Protein AF-A0A6N8UYZ4-F1 (afdb_monomer_lite)

pLDDT: mean 88.17, std 15.75, range [29.27, 98.88]

Foldseek 3Di:
DAWQKDWDADPPPRHTQDIDHQAPQDQALFGQPADWDWDFDAAPNRTARWTWGCTLQQKIFIARPNRRFGDDIDRQEPDADLAPAADPRNYGPQDDPPDPHGRHDQLAGETPPPDDDAFDKDDRPDKGPPHSCGQAHHAHWDADPVQQKIKGQGWHWMWDKIFGDHDPPDDPVDPDDDPRIGTDHPCVPVNGHDIWIWTWIANRNHRDTPDIHTGRHGFQFHWDDDPVQWIWGFAQLAKIFIARNNHRHTPDIDHRQAGHRHYWDWDDDPNDIDIDGDGADDDCCCVRCVPPPPSNVRHHDDPPD

Sequence (305 aa):
MWTDSTIAVNATTGEFLWGFQHTPNDPYDYDSIAENTFVDTVINGQFVRATLHANRNGYAYALDRATGEYVWGTQFVKKLNWTDGLDENGRPNAYDPNVDVQQYNPGTAAHRGDLTEVGARSEIEGISCPAHTGGKNWPPTSYSPHTGLYYIPVIESCNKAFAAVSPKNFDPATRQWFLGGAPYFTFDDPRSGRITGSVTAIDVSTGVVVRKWETEFPMLGGILSTAGGLVFTGTADGAVVALDDTTLEEIWRFETGSSINAPPMTYEADGKQYIAIQVGLGGAGPLGCPDSPPLLTAAGPSTAL

Structure (mmCIF, N/CA/C/O backbone):
data_AF-A0A6N8UYZ4-F1
#
_entry.id   AF-A0A6N8UYZ4-F1
#
loop_
_atom_site.group_PDB
_atom_site.id
_atom_site.type_symbol
_atom_site.label_atom_id
_atom_site.label_alt_id
_atom_site.label_comp_id
_atom_site.label_asym_id
_atom_site.label_entity_id
_atom_site.label_seq_id
_atom_site.pdbx_PDB_ins_code
_atom_site.Cartn_x
_atom_site.Cartn_y
_atom_site.Cartn_z
_atom_site.occupancy
_atom_site.B_iso_or_equiv
_atom_site.auth_seq_id
_atom_site.auth_comp_id
_atom_site.auth_asym_id
_atom_site.auth_atom_id
_atom_site.pdbx_PDB_model_num
ATOM 1 N N . MET A 1 1 ? -2.888 -0.980 -22.332 1.00 82.06 1 MET A N 1
ATOM 2 C CA . MET A 1 1 ? -2.575 -2.148 -21.477 1.00 82.06 1 MET A CA 1
ATOM 3 C C . MET A 1 1 ? -2.834 -1.726 -20.038 1.00 82.06 1 MET A C 1
ATOM 5 O O . MET A 1 1 ? -2.552 -0.576 -19.748 1.00 82.06 1 MET A O 1
ATOM 9 N N . TRP A 1 2 ? -3.399 -2.591 -19.189 1.00 94.19 2 TRP A N 1
ATOM 10 C CA . TRP A 1 2 ? -3.850 -2.244 -17.825 1.00 94.19 2 TRP A CA 1
ATOM 11 C C . TRP A 1 2 ? -3.280 -3.190 -16.755 1.00 94.19 2 TRP A C 1
ATOM 13 O O . TRP A 1 2 ? -3.952 -3.514 -15.781 1.00 94.19 2 TRP A O 1
ATOM 23 N N . THR A 1 3 ? -2.055 -3.684 -16.952 1.00 95.94 3 THR A N 1
ATOM 24 C CA . THR A 1 3 ? -1.319 -4.336 -15.857 1.00 95.94 3 THR A CA 1
ATOM 25 C C . THR A 1 3 ? -1.029 -3.302 -14.774 1.00 95.94 3 THR A C 1
ATOM 27 O O . THR A 1 3 ? -0.983 -2.106 -15.075 1.00 95.94 3 THR A O 1
ATOM 30 N N . ASP A 1 4 ? -0.878 -3.738 -13.528 1.00 97.06 4 ASP A N 1
ATOM 31 C CA . ASP A 1 4 ? -0.481 -2.872 -12.407 1.00 97.06 4 ASP A CA 1
ATOM 32 C C . ASP A 1 4 ? -1.357 -1.625 -12.271 1.00 97.06 4 ASP A C 1
ATOM 34 O O . ASP A 1 4 ? -0.889 -0.495 -12.135 1.00 97.06 4 ASP A O 1
ATOM 38 N N . SER A 1 5 ? -2.667 -1.835 -12.397 1.00 97.75 5 SER A N 1
ATOM 39 C CA . SER A 1 5 ? -3.658 -0.769 -12.449 1.00 97.75 5 SER A CA 1
ATOM 40 C C . SER A 1 5 ? -4.807 -1.022 -11.488 1.00 97.75 5 SER A C 1
ATOM 42 O O . SER A 1 5 ? -5.280 -2.150 -11.358 1.00 97.75 5 SER A O 1
ATOM 44 N N . THR A 1 6 ? -5.335 0.052 -10.908 1.00 97.81 6 THR A N 1
ATOM 45 C CA . THR A 1 6 ? -6.725 0.062 -10.451 1.00 97.81 6 THR A CA 1
ATOM 46 C C . THR A 1 6 ? -7.611 0.301 -11.667 1.00 97.81 6 THR A C 1
ATOM 48 O O . THR A 1 6 ? -7.365 1.228 -12.437 1.00 97.81 6 THR A O 1
ATOM 51 N N . ILE A 1 7 ? -8.650 -0.513 -11.843 1.00 97.75 7 ILE A N 1
ATOM 52 C CA . ILE A 1 7 ? -9.644 -0.336 -12.906 1.00 97.75 7 ILE A CA 1
ATOM 53 C C . ILE A 1 7 ? -11.049 -0.324 -12.317 1.00 97.75 7 ILE A C 1
ATOM 55 O O . ILE A 1 7 ? -11.327 -1.023 -11.341 1.00 97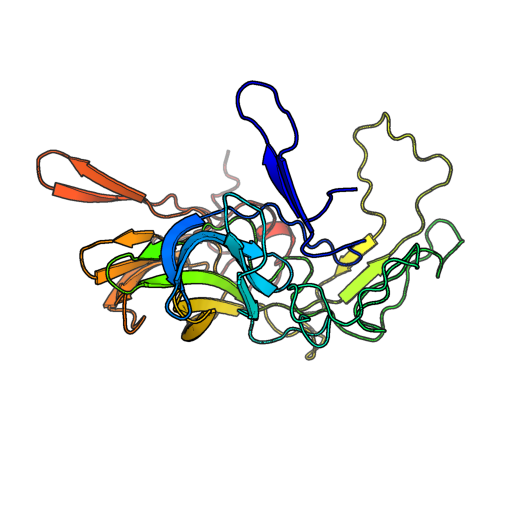.75 7 ILE A O 1
ATOM 59 N N . ALA A 1 8 ? -11.948 0.420 -12.950 1.00 98.00 8 ALA A N 1
ATOM 60 C CA . ALA A 1 8 ? -13.377 0.308 -12.719 1.00 98.00 8 ALA A CA 1
ATOM 61 C C . ALA A 1 8 ? -14.059 -0.299 -13.935 1.00 98.00 8 ALA A C 1
ATOM 63 O O . ALA A 1 8 ? -13.820 0.091 -15.081 1.00 98.00 8 ALA A O 1
ATOM 64 N N . VAL A 1 9 ? -14.951 -1.242 -13.658 1.00 97.75 9 VAL A N 1
ATOM 65 C CA . VAL A 1 9 ? -15.778 -1.902 -14.660 1.00 97.75 9 VAL A CA 1
ATOM 66 C C . VAL A 1 9 ? -17.232 -1.886 -14.213 1.00 97.75 9 VAL A C 1
ATOM 68 O O . VAL A 1 9 ? -17.538 -1.921 -13.019 1.00 97.75 9 VAL A O 1
ATOM 71 N N . ASN A 1 10 ? -18.150 -1.861 -15.168 1.00 97.81 10 ASN A N 1
ATOM 72 C CA . ASN A 1 10 ? -19.560 -2.055 -14.893 1.00 97.81 10 ASN A CA 1
ATOM 73 C C . ASN A 1 10 ? -19.792 -3.502 -14.430 1.00 97.81 10 ASN A C 1
ATOM 75 O O . ASN A 1 10 ? -19.559 -4.446 -15.181 1.00 97.81 10 ASN A O 1
ATOM 79 N N . ALA A 1 11 ? -20.293 -3.682 -13.207 1.00 97.06 11 ALA A N 1
ATOM 80 C CA . ALA A 1 11 ? -20.477 -5.008 -12.613 1.00 97.06 11 ALA A CA 1
ATOM 81 C C . ALA A 1 11 ? -21.490 -5.904 -13.357 1.00 97.06 11 ALA A C 1
ATOM 83 O O . ALA A 1 11 ? -21.466 -7.118 -13.187 1.00 97.06 11 ALA A O 1
ATOM 84 N N . THR A 1 12 ? -22.387 -5.323 -14.164 1.00 98.31 12 THR A N 1
ATOM 85 C CA . THR A 1 12 ? -23.386 -6.073 -14.946 1.00 98.31 12 THR A CA 1
ATOM 86 C C . THR A 1 12 ? -22.878 -6.415 -16.343 1.00 98.31 12 THR A C 1
ATOM 88 O O . THR A 1 12 ? -23.090 -7.529 -16.813 1.00 98.31 12 THR A O 1
ATOM 91 N N . THR A 1 13 ? -22.237 -5.463 -17.026 1.00 98.31 13 THR A N 1
ATOM 92 C CA . THR A 1 13 ? -21.864 -5.611 -18.444 1.00 98.31 13 THR A CA 1
ATOM 93 C C . THR A 1 13 ? -20.400 -5.987 -18.656 1.00 98.31 13 THR A C 1
ATOM 95 O O . THR A 1 13 ? -20.047 -6.448 -19.738 1.00 98.31 13 THR A O 1
ATOM 98 N N . GLY A 1 14 ? -19.541 -5.780 -17.655 1.00 97.38 14 GLY A N 1
ATOM 99 C CA . GLY A 1 14 ? -18.087 -5.892 -17.784 1.00 97.38 14 GLY A CA 1
ATOM 100 C C . GLY A 1 14 ? -17.442 -4.739 -18.561 1.00 97.38 14 GLY A C 1
ATOM 101 O O . GLY A 1 14 ? -16.248 -4.793 -18.841 1.00 97.38 14 GLY A O 1
ATOM 102 N N . GLU A 1 15 ? -18.207 -3.706 -18.925 1.00 98.12 15 GLU A N 1
ATOM 103 C CA . GLU A 1 15 ? -17.697 -2.537 -19.644 1.00 98.12 15 GLU A CA 1
ATOM 104 C C . GLU A 1 15 ? -16.648 -1.795 -18.812 1.00 98.12 15 GLU A C 1
ATOM 106 O O . GLU A 1 15 ? -16.871 -1.502 -17.638 1.00 98.12 15 GLU A O 1
ATOM 111 N N . PHE A 1 16 ? -15.511 -1.480 -19.429 1.00 97.81 16 PHE A N 1
ATOM 112 C CA . PHE A 1 16 ? -14.457 -0.678 -18.819 1.00 97.81 16 PHE A CA 1
ATOM 113 C C . PHE A 1 16 ? -14.904 0.779 -18.678 1.00 97.81 16 PHE A C 1
ATOM 115 O O . PHE A 1 16 ? -15.317 1.391 -19.660 1.00 97.81 16 PHE A O 1
ATOM 122 N N . LEU A 1 17 ? -14.790 1.335 -17.472 1.00 97.56 17 LEU A N 1
ATOM 123 C CA . LEU A 1 17 ? -15.189 2.712 -17.174 1.00 97.56 17 LEU A CA 1
ATOM 124 C C . LEU A 1 17 ? -13.973 3.638 -17.131 1.00 97.56 17 LEU A C 1
ATOM 126 O O . LEU A 1 17 ? -13.915 4.626 -17.856 1.00 97.56 17 LEU A O 1
ATOM 130 N N . TRP A 1 18 ? -12.988 3.297 -16.303 1.00 97.94 18 TRP A N 1
ATOM 131 C CA . TRP A 1 18 ? -11.740 4.042 -16.159 1.00 97.94 18 TRP A CA 1
ATOM 132 C C . TRP A 1 18 ? -10.639 3.136 -15.604 1.00 97.94 18 TRP A C 1
ATOM 134 O O . TRP A 1 18 ? -10.901 2.042 -15.096 1.00 97.94 18 TRP A O 1
ATOM 144 N N . GLY A 1 19 ? -9.393 3.597 -15.697 1.00 97.50 19 GLY A N 1
ATOM 145 C CA . GLY A 1 19 ? -8.249 2.916 -15.105 1.00 97.50 19 GLY A CA 1
ATOM 146 C C . GLY A 1 19 ? -7.127 3.885 -14.762 1.00 97.50 19 GLY A C 1
ATOM 147 O O . GLY A 1 19 ? -6.894 4.862 -15.473 1.00 97.50 19 GLY A O 1
ATOM 148 N N . PHE A 1 20 ? -6.415 3.576 -13.686 1.00 98.19 20 PHE A N 1
ATOM 149 C CA . PHE A 1 20 ? -5.224 4.275 -13.233 1.00 98.19 20 PHE A CA 1
ATOM 150 C C . PHE A 1 20 ? -4.098 3.256 -13.078 1.00 98.19 20 PHE A C 1
ATOM 152 O O . PHE A 1 20 ? -4.216 2.319 -12.289 1.00 98.19 20 PHE A O 1
ATOM 159 N N . GLN A 1 21 ? -3.026 3.419 -13.851 1.00 97.44 21 GLN A N 1
ATOM 160 C CA . GLN A 1 21 ? -1.894 2.494 -13.844 1.00 97.44 21 GLN A CA 1
ATOM 161 C C . GLN A 1 21 ? -0.803 3.004 -12.897 1.00 97.44 21 GLN A C 1
ATOM 163 O O . GLN A 1 21 ? -0.193 4.041 -13.153 1.00 97.44 21 GLN A O 1
ATOM 168 N N . HIS A 1 22 ? -0.562 2.271 -11.815 1.00 97.50 22 HIS A N 1
ATOM 169 C CA . HIS A 1 22 ? 0.366 2.655 -10.748 1.00 97.50 22 HIS A CA 1
ATOM 170 C C . HIS A 1 22 ? 1.823 2.502 -11.182 1.00 97.50 22 HIS A C 1
ATOM 172 O O . HIS A 1 22 ? 2.633 3.392 -10.932 1.00 97.50 22 HIS A O 1
ATOM 178 N N . THR A 1 23 ? 2.134 1.414 -11.893 1.00 96.69 23 THR A N 1
ATOM 179 C CA . THR A 1 23 ? 3.492 1.117 -12.375 1.00 96.69 23 THR A CA 1
ATOM 180 C C . THR A 1 23 ? 3.462 0.720 -13.858 1.00 96.69 23 THR A C 1
ATOM 182 O O . THR A 1 23 ? 3.399 -0.462 -14.191 1.00 96.69 23 THR A O 1
ATOM 185 N N . PRO A 1 24 ? 3.450 1.684 -14.799 1.00 95.12 24 PRO A N 1
ATOM 186 C CA . PRO A 1 24 ? 3.504 1.377 -16.230 1.00 95.12 24 PRO A CA 1
ATOM 187 C C . PRO A 1 24 ? 4.730 0.533 -16.615 1.00 95.12 24 PRO A C 1
ATOM 189 O O . PRO A 1 24 ? 5.843 0.864 -16.229 1.00 95.12 24 PRO A O 1
ATOM 192 N N . ASN A 1 25 ? 4.553 -0.526 -17.416 1.00 93.50 25 ASN A N 1
ATOM 193 C CA . ASN A 1 25 ? 5.664 -1.386 -17.871 1.00 93.50 25 ASN A CA 1
ATOM 194 C C . ASN A 1 25 ? 6.564 -1.855 -16.704 1.00 93.50 25 ASN A C 1
ATOM 196 O O . ASN A 1 25 ? 7.771 -1.638 -16.722 1.00 93.50 25 ASN A O 1
ATOM 200 N N . ASP A 1 26 ? 5.957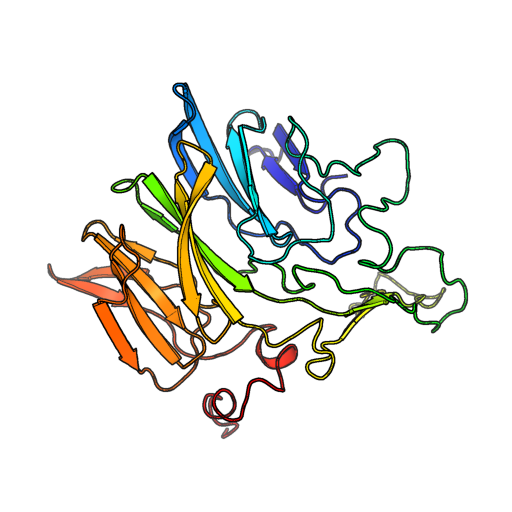 -2.436 -15.670 1.00 92.88 26 ASP A N 1
ATOM 201 C CA . ASP A 1 26 ? 6.641 -2.818 -14.434 1.00 92.88 26 ASP A CA 1
ATOM 202 C C . ASP A 1 26 ? 7.836 -3.777 -14.652 1.00 92.88 26 ASP A C 1
ATOM 204 O O . ASP A 1 26 ? 7.664 -4.851 -15.239 1.00 92.88 26 ASP A O 1
ATOM 208 N N . PRO A 1 27 ? 9.046 -3.423 -14.167 1.00 89.31 27 PRO A N 1
ATOM 209 C CA . PRO A 1 27 ? 10.192 -4.326 -14.124 1.00 89.31 27 PRO A CA 1
ATOM 210 C C . PRO A 1 27 ? 10.478 -4.898 -12.718 1.00 89.31 27 PRO A C 1
ATOM 212 O O . PRO A 1 27 ? 11.506 -5.557 -12.543 1.00 89.31 27 PRO A O 1
ATOM 215 N N . TYR A 1 28 ? 9.634 -4.627 -11.712 1.00 91.12 28 TYR A N 1
ATOM 216 C CA . TYR A 1 28 ? 9.923 -4.920 -10.300 1.00 91.12 28 TYR A CA 1
ATOM 217 C C . TYR A 1 28 ? 9.074 -6.033 -9.674 1.00 91.12 28 TYR A C 1
ATOM 219 O O . TYR A 1 28 ? 9.385 -6.431 -8.549 1.00 91.12 28 TYR A O 1
ATOM 227 N N . ASP A 1 29 ? 8.053 -6.544 -10.372 1.00 92.31 29 ASP A N 1
ATOM 228 C CA . ASP A 1 29 ? 7.013 -7.418 -9.809 1.00 92.31 29 ASP A CA 1
ATOM 229 C C . ASP A 1 29 ? 6.160 -6.666 -8.770 1.00 92.31 29 ASP A C 1
ATOM 231 O O . ASP A 1 29 ? 5.911 -7.149 -7.667 1.00 92.31 29 ASP A O 1
ATOM 235 N N . TYR A 1 30 ? 5.734 -5.438 -9.083 1.00 95.25 30 TYR A N 1
ATOM 236 C CA . TYR A 1 30 ? 4.878 -4.597 -8.236 1.00 95.25 30 TYR A CA 1
ATOM 237 C C . TYR A 1 30 ? 3.389 -4.734 -8.578 1.00 95.25 30 TYR A C 1
ATOM 239 O O . TYR A 1 30 ? 2.709 -3.746 -8.877 1.00 95.25 30 TYR A O 1
ATOM 247 N N . ASP A 1 31 ? 2.856 -5.954 -8.447 1.00 96.44 31 ASP A N 1
ATOM 248 C CA . ASP A 1 31 ? 1.436 -6.221 -8.675 1.00 96.44 31 ASP A CA 1
ATOM 249 C C . ASP A 1 31 ? 0.534 -5.268 -7.891 1.00 96.44 31 ASP A C 1
ATOM 251 O O . ASP A 1 31 ? 0.551 -5.186 -6.657 1.00 96.44 31 ASP A O 1
ATOM 255 N N . SER A 1 32 ? -0.367 -4.626 -8.623 1.00 96.62 32 SER A N 1
ATOM 256 C CA . SER A 1 32 ? -1.338 -3.680 -8.068 1.00 96.62 32 SER A CA 1
ATOM 257 C C . SER A 1 32 ? -2.655 -4.345 -7.661 1.00 96.62 32 SER A C 1
ATOM 259 O O . SER A 1 32 ? -3.737 -3.842 -7.948 1.00 96.62 32 SER A O 1
ATOM 261 N N . ILE A 1 33 ? -2.570 -5.506 -7.008 1.00 95.69 33 ILE A N 1
AT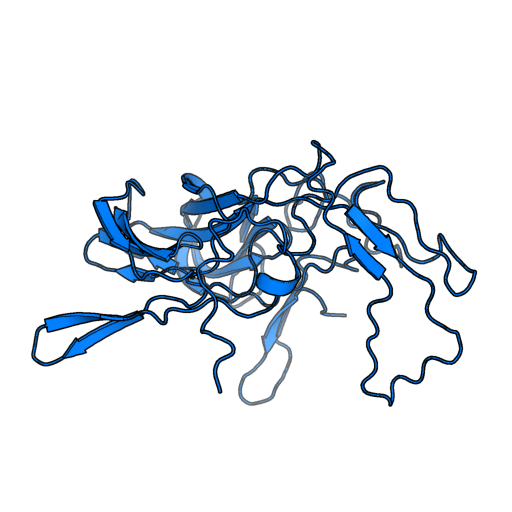OM 262 C CA . ILE A 1 33 ? -3.735 -6.333 -6.638 1.00 95.69 33 ILE A CA 1
ATOM 263 C C . ILE A 1 33 ? -4.272 -6.063 -5.228 1.00 95.69 33 ILE A C 1
ATOM 265 O O . ILE A 1 33 ? -5.233 -6.704 -4.805 1.00 95.69 33 ILE A O 1
ATOM 269 N N . ALA A 1 34 ? -3.633 -5.160 -4.480 1.00 94.81 34 ALA A N 1
ATOM 270 C CA . ALA A 1 34 ? -4.114 -4.765 -3.164 1.00 94.81 34 ALA A CA 1
ATOM 271 C C . ALA A 1 34 ? -5.553 -4.226 -3.233 1.00 94.81 34 ALA A C 1
ATOM 273 O O . ALA A 1 34 ? -6.020 -3.725 -4.259 1.00 94.81 34 ALA A O 1
ATOM 274 N N . GLU A 1 35 ? -6.259 -4.338 -2.116 1.00 97.25 35 GLU A N 1
ATOM 275 C CA . GLU A 1 35 ? -7.635 -3.897 -1.976 1.00 97.25 35 GLU A CA 1
ATOM 276 C C . GLU A 1 35 ? -7.821 -2.406 -2.303 1.00 97.25 35 GLU A C 1
ATOM 278 O O . GLU A 1 35 ? -6.890 -1.598 -2.250 1.00 97.25 35 GLU A O 1
ATOM 283 N N . ASN A 1 36 ? -9.059 -2.057 -2.653 1.00 97.62 36 ASN A N 1
ATOM 284 C CA . ASN A 1 36 ? -9.504 -0.684 -2.851 1.00 97.62 36 ASN A CA 1
ATOM 285 C C . ASN A 1 36 ? -10.446 -0.314 -1.699 1.00 97.62 36 ASN A C 1
ATOM 287 O O . ASN A 1 36 ? -11.558 -0.841 -1.612 1.00 97.62 36 ASN A O 1
ATOM 291 N N . THR A 1 37 ? -10.001 0.573 -0.811 1.00 98.06 37 THR A N 1
ATOM 292 C CA . THR A 1 37 ? -10.772 1.018 0.357 1.00 98.06 37 THR A CA 1
ATOM 293 C C . THR A 1 37 ? -11.558 2.274 -0.004 1.00 98.06 37 THR A C 1
ATOM 295 O O . THR A 1 37 ? -10.980 3.329 -0.248 1.00 98.06 37 THR A O 1
ATOM 298 N N . PHE A 1 38 ? -12.886 2.177 -0.058 1.00 98.12 38 PHE A N 1
ATOM 299 C CA . PHE A 1 38 ? -13.741 3.311 -0.414 1.00 98.12 38 PHE A CA 1
ATOM 300 C C . PHE A 1 38 ? -14.027 4.211 0.788 1.00 98.12 38 PHE A C 1
ATOM 302 O O . PHE A 1 38 ? -14.476 3.738 1.831 1.00 98.12 38 PHE A O 1
ATOM 309 N N . VAL A 1 39 ? -13.812 5.516 0.616 1.00 97.81 39 VAL A N 1
ATOM 310 C CA . VAL A 1 39 ? -14.003 6.534 1.656 1.00 97.81 39 VAL A CA 1
ATOM 311 C C . VAL A 1 39 ? -14.722 7.745 1.067 1.00 97.81 39 VAL A C 1
ATOM 313 O O . VAL A 1 39 ? -14.348 8.235 0.007 1.00 97.81 39 VAL A O 1
ATOM 316 N N . ASP A 1 40 ? -15.730 8.253 1.772 1.00 97.69 40 ASP A N 1
ATOM 317 C CA . ASP A 1 40 ? -16.436 9.492 1.423 1.00 97.69 40 ASP A CA 1
ATOM 318 C C . ASP A 1 40 ? -16.053 10.556 2.448 1.00 97.69 40 ASP A C 1
ATOM 320 O O . ASP A 1 40 ? -16.501 10.498 3.593 1.00 97.69 40 ASP A O 1
ATOM 324 N N . THR A 1 41 ? -15.192 11.501 2.070 1.00 97.00 41 THR A N 1
ATOM 325 C CA . THR A 1 41 ? -14.681 12.509 3.009 1.00 97.00 41 THR A CA 1
ATOM 326 C C . THR A 1 41 ? -14.252 13.794 2.306 1.00 97.00 41 THR A C 1
ATOM 328 O O . THR A 1 41 ? -14.248 13.886 1.080 1.00 97.00 41 THR A O 1
ATOM 331 N N . VAL A 1 42 ? -13.912 14.812 3.092 1.00 97.56 42 VAL A N 1
ATOM 332 C CA . VAL A 1 42 ? -13.314 16.049 2.594 1.00 97.56 42 VAL A CA 1
ATOM 333 C C . VAL A 1 42 ? -11.801 15.862 2.485 1.00 97.56 42 VAL A C 1
ATOM 335 O O . VAL A 1 42 ? -11.138 15.609 3.487 1.00 97.56 42 VAL A O 1
ATOM 338 N N . ILE A 1 43 ? -11.260 16.012 1.278 1.00 97.06 43 ILE A N 1
ATOM 339 C CA . ILE A 1 43 ? -9.827 15.970 0.971 1.00 97.06 43 ILE A CA 1
ATOM 340 C C . ILE A 1 43 ? -9.434 17.332 0.404 1.00 97.06 43 ILE A C 1
ATOM 342 O O . ILE A 1 43 ? -10.080 17.829 -0.518 1.00 97.06 43 ILE A O 1
ATOM 346 N N . ASN A 1 44 ? -8.422 17.979 0.987 1.00 93.12 44 ASN A N 1
ATOM 347 C CA . ASN A 1 44 ? -7.967 19.320 0.594 1.00 93.12 44 ASN A CA 1
ATOM 348 C C . ASN A 1 44 ? -9.109 20.359 0.478 1.00 93.12 44 ASN A C 1
ATOM 350 O O . ASN A 1 44 ? -9.107 21.229 -0.392 1.00 93.12 44 ASN A O 1
ATOM 354 N N . GLY A 1 45 ? -10.113 20.264 1.359 1.00 94.75 45 GLY A N 1
ATOM 355 C CA . GLY A 1 45 ? -11.271 21.168 1.393 1.00 94.75 45 GLY A CA 1
ATOM 356 C C . GLY A 1 45 ? -12.401 20.837 0.408 1.00 94.75 45 GLY A C 1
ATOM 357 O O . GLY A 1 45 ? -13.409 21.543 0.400 1.00 94.75 45 GLY A O 1
ATOM 358 N N . GLN A 1 46 ? -12.283 19.768 -0.384 1.00 96.00 46 GLN A N 1
ATOM 359 C CA . GLN A 1 46 ? -13.309 19.315 -1.327 1.00 96.00 46 GLN A CA 1
ATOM 360 C C . GLN A 1 46 ? -13.863 17.949 -0.926 1.00 96.00 46 GLN A C 1
ATOM 362 O O . GLN A 1 46 ? -13.119 17.068 -0.514 1.00 96.00 46 GLN A O 1
ATOM 367 N N . PHE A 1 47 ? -15.179 17.757 -1.033 1.00 97.56 47 PHE A N 1
ATOM 368 C CA . PHE A 1 47 ? -15.779 16.443 -0.801 1.00 97.56 47 PHE A CA 1
ATOM 369 C C . PHE A 1 47 ? -15.452 15.507 -1.967 1.00 97.56 47 PHE A C 1
ATOM 371 O O . PHE A 1 47 ? -15.808 15.803 -3.107 1.00 97.56 47 PHE A O 1
ATOM 378 N N . VAL A 1 48 ? -14.817 14.376 -1.667 1.00 97.81 48 VAL A N 1
ATOM 379 C CA . VAL A 1 48 ? -14.378 13.375 -2.640 1.00 97.81 48 VAL A CA 1
ATOM 380 C C . VAL A 1 48 ? -14.915 12.008 -2.233 1.00 97.81 48 VAL A C 1
ATOM 382 O O . VAL A 1 48 ? -14.881 11.615 -1.064 1.00 97.81 48 VAL A O 1
ATOM 385 N N . ARG A 1 49 ? -15.401 11.260 -3.224 1.00 98.06 49 ARG A N 1
ATOM 386 C CA . ARG A 1 49 ? -15.722 9.838 -3.088 1.00 98.06 49 ARG A CA 1
ATOM 387 C C . ARG A 1 49 ? -14.486 9.045 -3.477 1.00 98.06 49 ARG A C 1
ATOM 389 O O . ARG A 1 49 ? -14.351 8.629 -4.622 1.00 98.06 49 ARG A O 1
ATOM 396 N N . ALA A 1 50 ? -13.563 8.889 -2.545 1.00 98.38 50 ALA A N 1
ATOM 397 C CA . ALA A 1 50 ? -12.251 8.334 -2.813 1.00 98.38 50 ALA A CA 1
ATOM 398 C C . ALA A 1 50 ? -12.251 6.797 -2.838 1.00 98.38 50 ALA A C 1
ATOM 400 O O . ALA A 1 50 ? -13.040 6.129 -2.160 1.00 98.38 50 ALA A O 1
ATOM 401 N N . THR A 1 51 ? -11.313 6.244 -3.598 1.00 98.56 51 THR A N 1
ATOM 402 C CA . THR A 1 51 ? -10.771 4.900 -3.411 1.00 98.56 51 THR A CA 1
ATOM 403 C C . THR A 1 51 ? -9.313 5.014 -2.986 1.00 98.56 51 THR A C 1
ATOM 405 O O . THR A 1 51 ? -8.537 5.724 -3.624 1.00 98.56 51 THR A O 1
ATOM 408 N N . LEU A 1 52 ? -8.955 4.347 -1.890 1.00 98.75 52 LEU A N 1
ATOM 409 C CA . LEU A 1 52 ? -7.601 4.296 -1.353 1.00 98.75 52 LEU A CA 1
ATOM 410 C C . LEU A 1 52 ? -6.950 2.972 -1.735 1.00 98.75 52 LEU A C 1
ATOM 412 O O . LEU A 1 52 ? -7.565 1.914 -1.590 1.00 98.75 52 LEU A O 1
ATOM 416 N N . HIS A 1 53 ? -5.703 3.026 -2.185 1.00 98.56 53 HIS A N 1
ATOM 417 C CA . HIS A 1 53 ? -4.954 1.848 -2.602 1.00 98.56 53 HIS A CA 1
ATOM 418 C C . HIS A 1 53 ? -3.501 1.958 -2.143 1.00 98.56 53 HIS A C 1
ATOM 420 O O . HIS A 1 53 ? -2.758 2.815 -2.616 1.00 98.56 53 HIS A O 1
ATOM 426 N N . ALA A 1 54 ? -3.090 1.099 -1.208 1.00 98.56 54 ALA A N 1
ATOM 427 C CA . ALA A 1 54 ? -1.695 0.987 -0.782 1.00 98.56 54 ALA A CA 1
ATOM 428 C C . ALA A 1 54 ? -0.987 -0.049 -1.663 1.00 98.56 54 ALA A C 1
ATOM 430 O O . ALA A 1 54 ? -1.159 -1.255 -1.478 1.00 98.56 54 ALA A O 1
ATOM 431 N N . ASN A 1 55 ? -0.243 0.432 -2.653 1.00 98.31 55 ASN A N 1
ATOM 432 C CA . ASN A 1 55 ? 0.320 -0.391 -3.712 1.00 98.31 55 ASN A CA 1
ATOM 433 C C . ASN A 1 55 ? 1.615 -1.098 -3.275 1.00 98.31 55 ASN A C 1
ATOM 435 O O . ASN A 1 55 ? 2.353 -0.608 -2.411 1.00 98.31 55 ASN A O 1
ATOM 439 N N . ARG A 1 56 ? 1.940 -2.230 -3.916 1.00 97.75 56 ARG A N 1
ATOM 440 C CA . ARG A 1 56 ? 3.215 -2.935 -3.704 1.00 97.75 56 ARG A CA 1
ATOM 441 C C . ARG A 1 56 ? 4.425 -2.033 -3.937 1.00 97.75 56 ARG A C 1
ATOM 443 O O . ARG A 1 56 ? 5.415 -2.179 -3.227 1.00 97.75 56 ARG A O 1
ATOM 450 N N . ASN A 1 57 ? 4.325 -1.078 -4.858 1.00 97.81 57 ASN A N 1
ATOM 451 C CA . ASN A 1 57 ? 5.401 -0.164 -5.233 1.00 97.81 57 ASN A CA 1
ATOM 452 C C . ASN A 1 57 ? 5.839 0.819 -4.119 1.00 97.81 57 ASN A C 1
ATOM 454 O O . ASN A 1 57 ? 6.805 1.558 -4.300 1.00 97.81 57 ASN A O 1
ATOM 458 N N . GLY A 1 58 ? 5.162 0.830 -2.963 1.00 98.38 58 GLY A N 1
ATOM 459 C CA . GLY A 1 58 ? 5.530 1.640 -1.795 1.00 98.38 58 GLY A CA 1
ATOM 460 C C . GLY A 1 58 ? 4.822 2.994 -1.694 1.00 98.38 58 GLY A C 1
ATOM 461 O O . GLY A 1 58 ? 5.054 3.721 -0.721 1.00 98.38 58 GLY A O 1
ATOM 462 N N . TYR A 1 59 ? 3.934 3.310 -2.640 1.00 98.81 59 TYR A N 1
ATOM 463 C CA . TYR A 1 59 ? 3.030 4.457 -2.586 1.00 98.81 59 TYR A CA 1
ATOM 464 C C . TYR A 1 59 ? 1.598 4.040 -2.236 1.00 98.81 59 TYR A C 1
ATOM 466 O O . TYR A 1 59 ? 1.090 3.001 -2.663 1.00 98.81 59 TYR A O 1
ATOM 474 N N . ALA A 1 60 ? 0.932 4.875 -1.447 1.00 98.75 60 ALA A N 1
ATOM 475 C CA . ALA A 1 60 ? -0.501 4.842 -1.233 1.00 98.75 60 ALA A CA 1
ATOM 476 C C . ALA A 1 60 ? -1.136 5.939 -2.079 1.00 98.75 60 ALA A C 1
ATOM 478 O O . ALA A 1 60 ? -0.625 7.055 -2.111 1.00 98.75 60 ALA A O 1
ATOM 479 N N . TYR A 1 61 ? -2.243 5.622 -2.735 1.00 98.81 61 TYR A N 1
ATOM 480 C CA . TYR A 1 61 ? -2.928 6.516 -3.659 1.00 98.81 61 TYR A CA 1
ATOM 481 C C . TYR A 1 61 ? -4.361 6.739 -3.198 1.00 98.81 61 TYR A C 1
ATOM 483 O O . TYR A 1 61 ? -5.024 5.785 -2.784 1.00 98.81 61 TYR A O 1
ATOM 491 N N . ALA A 1 62 ? -4.846 7.969 -3.339 1.00 98.69 62 ALA A N 1
ATOM 492 C CA . ALA A 1 62 ? -6.268 8.269 -3.394 1.00 98.69 62 ALA A CA 1
ATOM 493 C C . ALA A 1 62 ? -6.647 8.687 -4.812 1.00 98.69 62 ALA A C 1
ATOM 495 O O . ALA A 1 62 ? -6.010 9.562 -5.403 1.00 98.69 62 ALA A O 1
ATOM 496 N N . LEU A 1 63 ? -7.709 8.076 -5.327 1.00 98.69 63 LEU A N 1
ATOM 497 C CA . LEU A 1 63 ? -8.329 8.425 -6.602 1.00 98.69 63 LEU A CA 1
ATOM 498 C C . LEU A 1 63 ? -9.807 8.746 -6.367 1.00 98.69 63 LEU A C 1
ATOM 500 O O . LEU A 1 63 ? -10.426 8.137 -5.490 1.00 98.69 63 LEU A O 1
ATOM 504 N N . ASP A 1 64 ? -10.407 9.633 -7.157 1.00 98.19 64 ASP A N 1
ATOM 505 C CA . ASP A 1 64 ? -11.867 9.730 -7.211 1.00 98.19 64 ASP A CA 1
ATOM 506 C C . ASP A 1 64 ? -12.421 8.427 -7.805 1.00 98.19 64 ASP A C 1
ATOM 508 O O . ASP A 1 64 ? -12.063 8.017 -8.909 1.00 98.19 64 ASP A O 1
ATOM 512 N N . ARG A 1 65 ? -13.288 7.727 -7.070 1.00 97.25 65 ARG A N 1
ATOM 513 C CA . ARG A 1 65 ? -13.766 6.398 -7.478 1.00 97.25 65 ARG A CA 1
ATOM 514 C C . ARG A 1 65 ? -14.747 6.436 -8.650 1.00 97.25 65 ARG A C 1
ATOM 516 O O . ARG A 1 65 ? -15.037 5.391 -9.229 1.00 97.25 65 ARG A O 1
ATOM 523 N N . ALA A 1 66 ? -15.341 7.590 -8.946 1.00 96.38 66 ALA A N 1
ATOM 524 C CA . ALA A 1 66 ? -16.268 7.740 -10.058 1.00 96.38 66 ALA A CA 1
ATOM 525 C C . ALA A 1 66 ? -15.518 7.989 -11.371 1.00 96.38 66 ALA A C 1
ATOM 527 O O . ALA A 1 66 ? -15.930 7.447 -12.397 1.00 96.38 66 ALA A O 1
ATOM 528 N N . THR A 1 67 ? -14.431 8.765 -11.337 1.00 97.50 67 THR A N 1
ATOM 529 C CA . THR A 1 67 ? -13.705 9.199 -12.544 1.00 97.50 67 THR A CA 1
ATOM 530 C C . THR A 1 67 ? -12.346 8.524 -12.735 1.00 97.50 67 THR A C 1
ATOM 532 O O . THR A 1 67 ? -11.855 8.461 -13.860 1.00 97.50 67 THR A O 1
ATOM 535 N N . GLY A 1 68 ? -11.738 8.003 -11.668 1.00 97.62 68 GLY A N 1
ATOM 536 C CA . GLY A 1 68 ? -10.357 7.519 -11.664 1.00 97.62 68 GLY A CA 1
ATOM 537 C C . GLY A 1 68 ? -9.315 8.638 -11.599 1.00 97.62 68 GLY A C 1
ATOM 538 O O . GLY A 1 68 ? -8.125 8.361 -11.750 1.00 97.62 68 GLY A O 1
ATOM 539 N N . GLU A 1 69 ? -9.741 9.889 -11.402 1.00 97.75 69 GLU A N 1
ATOM 540 C CA . GLU A 1 69 ? -8.841 11.038 -11.306 1.00 97.75 69 GLU A CA 1
ATOM 541 C C . GLU A 1 69 ? -7.972 10.950 -10.052 1.00 97.75 69 GLU A C 1
ATOM 543 O O . GLU A 1 69 ? -8.431 10.577 -8.971 1.00 97.75 69 GLU A O 1
ATOM 548 N N . TYR A 1 70 ? -6.699 11.301 -10.209 1.00 98.38 70 TYR A N 1
ATOM 549 C CA . TYR A 1 70 ? -5.732 11.323 -9.123 1.00 98.38 70 TYR A CA 1
ATOM 550 C C . TYR A 1 70 ? -6.045 12.435 -8.117 1.00 98.38 70 TYR A C 1
ATOM 552 O O . TYR A 1 70 ? -6.351 13.560 -8.505 1.00 98.38 70 TYR A O 1
ATOM 560 N N . VAL A 1 71 ? -5.948 12.115 -6.823 1.00 98.31 71 VAL A N 1
ATOM 561 C CA . VAL A 1 71 ? -6.191 13.062 -5.723 1.00 98.31 71 VAL A CA 1
ATOM 562 C C . VAL A 1 71 ? -4.908 13.316 -4.936 1.00 98.31 71 VAL A C 1
ATOM 564 O O . VAL A 1 71 ? -4.510 14.465 -4.760 1.00 98.31 71 VAL A O 1
ATOM 567 N N . TRP A 1 72 ? -4.254 12.254 -4.458 1.00 98.50 72 TRP A N 1
ATOM 568 C CA . TRP A 1 72 ? -2.932 12.321 -3.830 1.00 98.50 72 TRP A CA 1
ATOM 569 C C . TRP A 1 72 ? -2.220 10.967 -3.882 1.00 98.50 72 TRP A C 1
ATOM 571 O O . TRP A 1 72 ? -2.843 9.920 -4.078 1.00 98.50 72 TRP A O 1
ATOM 581 N N . GLY A 1 73 ? -0.903 11.000 -3.682 1.00 98.44 73 GLY A N 1
ATOM 582 C CA . GLY A 1 73 ? -0.001 9.858 -3.732 1.00 98.44 73 GLY A CA 1
ATOM 583 C C . GLY A 1 73 ? 1.133 10.049 -2.731 1.00 98.44 73 GLY A C 1
ATOM 584 O O . GLY A 1 73 ? 1.831 11.061 -2.763 1.00 98.44 73 GLY A O 1
ATOM 585 N N . THR A 1 74 ? 1.314 9.081 -1.837 1.00 98.62 74 THR A N 1
ATOM 586 C CA . THR A 1 74 ? 2.179 9.230 -0.662 1.00 98.62 74 THR A CA 1
ATOM 587 C C . THR A 1 74 ? 3.019 7.994 -0.437 1.00 98.62 74 THR A C 1
ATOM 589 O O . THR A 1 74 ? 2.498 6.889 -0.303 1.00 98.62 74 THR A O 1
ATOM 592 N N . GLN A 1 75 ? 4.334 8.178 -0.342 1.00 98.62 75 GLN A N 1
ATOM 593 C CA . GLN A 1 75 ? 5.243 7.106 0.041 1.00 98.62 75 GLN A CA 1
ATOM 594 C C . GLN A 1 75 ? 4.945 6.669 1.483 1.00 98.62 75 GLN A C 1
ATOM 596 O O . GLN A 1 75 ? 5.091 7.458 2.418 1.00 98.62 75 GLN A O 1
ATOM 601 N N . PHE A 1 76 ? 4.568 5.404 1.676 1.00 98.62 76 PHE A N 1
ATOM 602 C CA . PHE A 1 76 ? 4.273 4.860 3.007 1.00 98.62 76 PHE A CA 1
ATOM 603 C C . PHE A 1 76 ? 5.401 3.986 3.571 1.00 98.62 76 PHE A C 1
ATOM 605 O O . PHE A 1 76 ? 5.402 3.689 4.762 1.00 98.62 76 PHE A O 1
ATOM 612 N N . VAL A 1 77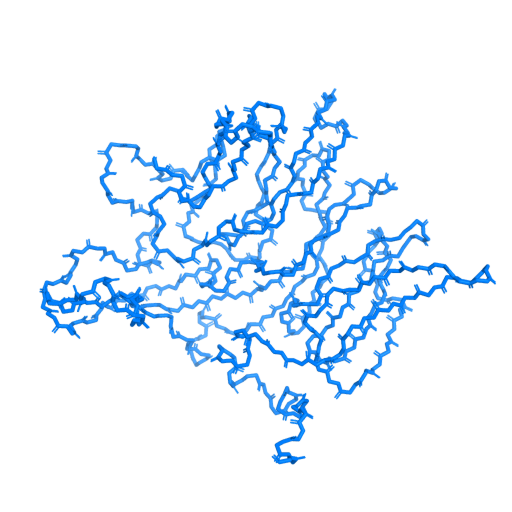 ? 6.385 3.600 2.757 1.00 98.25 77 VAL A N 1
ATOM 613 C CA . VAL A 1 77 ? 7.594 2.869 3.188 1.00 98.25 77 VAL A CA 1
ATOM 614 C C . VAL A 1 77 ? 8.701 3.825 3.644 1.00 98.25 77 VAL A C 1
ATOM 616 O O . VAL A 1 77 ? 8.706 5.003 3.285 1.00 98.25 77 VAL A O 1
ATOM 619 N N . LYS A 1 78 ? 9.665 3.357 4.440 1.00 95.94 78 LYS A N 1
ATOM 620 C CA . LYS A 1 78 ? 10.836 4.165 4.844 1.00 95.94 78 LYS A CA 1
ATOM 621 C C . LYS A 1 78 ? 11.814 4.391 3.700 1.00 95.94 78 LYS A C 1
ATOM 623 O O . LYS A 1 78 ? 12.389 5.469 3.588 1.00 95.94 78 LYS A O 1
ATOM 628 N N . LYS A 1 79 ? 12.045 3.353 2.897 1.00 95.00 79 LYS A N 1
ATOM 629 C CA . LYS A 1 79 ? 12.984 3.372 1.775 1.00 95.00 79 LYS A CA 1
ATOM 630 C C . LYS A 1 79 ? 12.223 3.114 0.487 1.00 95.00 79 LYS A C 1
ATOM 632 O O . LYS A 1 79 ? 11.600 2.067 0.342 1.00 95.00 79 LYS A O 1
ATOM 637 N N . LEU A 1 80 ? 12.334 4.048 -0.442 1.00 96.75 80 LEU A N 1
ATOM 638 C CA . LEU A 1 80 ? 11.840 3.926 -1.802 1.00 96.75 80 LEU A CA 1
ATOM 639 C C . LEU A 1 80 ? 12.906 4.508 -2.718 1.00 96.75 80 LEU A C 1
ATOM 641 O O . LEU A 1 80 ? 13.423 5.590 -2.442 1.00 96.75 80 LEU A O 1
ATOM 645 N N . ASN A 1 81 ? 13.295 3.769 -3.749 1.00 95.75 81 ASN A N 1
ATOM 646 C CA . ASN A 1 81 ? 14.318 4.237 -4.676 1.00 95.75 81 ASN A CA 1
ATOM 647 C C . ASN A 1 81 ? 14.069 3.855 -6.132 1.00 95.75 81 ASN A C 1
ATOM 649 O O . ASN A 1 81 ? 14.859 4.251 -6.976 1.00 95.75 81 ASN A O 1
ATOM 653 N N . TRP A 1 82 ? 13.024 3.095 -6.451 1.00 94.81 82 TRP A N 1
ATOM 654 C CA . TRP A 1 82 ? 12.768 2.706 -7.836 1.00 94.81 82 TRP A CA 1
ATOM 655 C C . TRP A 1 82 ? 12.362 3.901 -8.712 1.00 94.81 82 TRP A C 1
ATOM 657 O O . TRP A 1 82 ? 12.576 3.866 -9.914 1.00 94.81 82 TRP A O 1
ATOM 667 N N . THR A 1 83 ? 11.849 4.976 -8.110 1.00 95.88 83 THR A N 1
ATOM 668 C CA . THR A 1 83 ? 11.592 6.279 -8.736 1.00 95.88 83 THR A CA 1
ATOM 669 C C . THR A 1 83 ? 11.968 7.405 -7.762 1.00 95.88 83 THR A C 1
ATOM 671 O O . THR A 1 83 ? 12.122 7.156 -6.564 1.00 95.88 83 THR A O 1
ATOM 674 N N . ASP A 1 84 ? 12.147 8.630 -8.256 1.00 94.19 84 ASP A N 1
ATOM 675 C CA . ASP A 1 84 ? 12.476 9.822 -7.459 1.00 94.19 84 ASP A CA 1
ATOM 676 C C . ASP A 1 84 ? 11.232 10.607 -6.992 1.00 94.19 84 ASP A C 1
ATOM 678 O O . ASP A 1 84 ? 11.357 11.633 -6.323 1.00 94.19 84 ASP A O 1
ATOM 682 N N . GLY A 1 85 ? 10.030 10.121 -7.307 1.00 96.69 85 GLY A N 1
ATOM 683 C CA . GLY A 1 85 ? 8.774 10.714 -6.871 1.00 96.69 85 GLY A CA 1
ATOM 684 C C . GLY A 1 85 ? 7.621 10.432 -7.825 1.00 96.69 85 GLY A C 1
ATOM 685 O O . GLY A 1 85 ? 7.762 9.717 -8.818 1.00 96.69 85 GLY A O 1
ATOM 686 N N . LEU A 1 86 ? 6.476 11.028 -7.500 1.00 98.25 86 LEU A N 1
ATOM 687 C CA . LEU A 1 86 ? 5.313 11.076 -8.375 1.00 98.25 86 LEU A CA 1
ATOM 688 C C . LEU A 1 86 ? 5.124 12.502 -8.901 1.00 98.25 86 LEU A C 1
ATOM 690 O O . LEU A 1 86 ? 5.361 13.466 -8.168 1.00 98.25 86 LEU A O 1
ATOM 694 N N . ASP A 1 87 ? 4.657 12.614 -10.139 1.00 96.75 87 ASP A N 1
ATOM 695 C CA . ASP A 1 87 ? 4.260 13.870 -10.757 1.00 96.75 87 ASP A CA 1
ATOM 696 C C . ASP A 1 87 ? 2.885 14.345 -10.244 1.00 96.75 87 ASP A C 1
ATOM 698 O O . ASP A 1 87 ? 2.234 13.710 -9.406 1.00 96.75 87 ASP A O 1
ATOM 702 N N . GLU A 1 88 ? 2.412 15.479 -10.764 1.00 95.94 88 GLU A N 1
ATOM 703 C CA . GLU A 1 88 ? 1.112 16.060 -10.394 1.00 95.94 88 GLU A CA 1
ATOM 704 C C . GLU A 1 88 ? -0.098 15.170 -10.734 1.00 95.94 88 GLU A C 1
ATOM 706 O O . GLU A 1 88 ? -1.181 15.378 -10.190 1.00 95.94 88 GLU A O 1
ATOM 711 N N . ASN A 1 89 ? 0.085 14.160 -11.589 1.00 96.12 89 ASN A N 1
ATOM 712 C CA . ASN A 1 89 ? -0.935 13.200 -12.006 1.00 96.12 89 ASN A CA 1
ATOM 713 C C . ASN A 1 89 ? -0.761 11.830 -11.328 1.00 96.12 89 ASN A C 1
ATOM 715 O O . ASN A 1 89 ? -1.435 10.866 -11.707 1.00 96.12 89 ASN A O 1
ATOM 719 N N . GLY A 1 90 ? 0.154 11.714 -10.361 1.00 96.81 90 GLY A N 1
ATOM 720 C CA . GLY A 1 90 ? 0.424 10.476 -9.637 1.00 96.81 90 GLY A CA 1
ATOM 721 C C . GLY A 1 90 ? 1.223 9.441 -10.429 1.00 96.81 90 GLY A C 1
ATOM 722 O O . GLY A 1 90 ? 1.229 8.267 -10.050 1.00 96.81 90 GLY A O 1
ATOM 723 N N . ARG A 1 91 ? 1.876 9.829 -11.529 1.00 96.19 91 ARG A N 1
ATOM 724 C CA . ARG A 1 91 ? 2.768 8.955 -12.305 1.00 96.19 91 ARG A CA 1
ATOM 725 C C . ARG A 1 91 ? 4.194 9.047 -11.781 1.00 96.19 91 ARG A C 1
ATOM 727 O O . ARG A 1 91 ? 4.590 10.119 -11.346 1.00 96.19 91 ARG A O 1
ATOM 734 N N . PRO A 1 92 ? 4.995 7.972 -11.839 1.00 96.81 92 PRO A N 1
ATOM 735 C CA . PRO A 1 92 ? 6.413 8.071 -11.505 1.00 96.81 92 PRO A CA 1
ATOM 736 C C . PRO A 1 92 ? 7.086 9.119 -12.399 1.00 96.81 92 PRO A C 1
ATOM 738 O O . PRO A 1 92 ? 6.878 9.081 -13.610 1.00 96.81 92 PRO A O 1
ATOM 741 N N . ASN A 1 93 ? 7.897 10.029 -11.853 1.00 95.88 93 ASN A N 1
ATOM 742 C CA . ASN A 1 93 ? 8.441 11.152 -12.642 1.00 95.88 93 ASN A CA 1
ATOM 743 C C . ASN A 1 93 ? 9.263 10.702 -13.863 1.00 95.88 93 ASN A C 1
ATOM 745 O O . ASN A 1 93 ? 9.324 11.400 -14.870 1.00 95.88 93 ASN A O 1
ATOM 749 N N . ALA A 1 94 ? 9.911 9.538 -13.764 1.00 93.69 94 ALA A N 1
ATOM 750 C CA . ALA A 1 94 ? 10.724 8.961 -14.832 1.00 93.69 94 ALA A CA 1
ATOM 751 C C . ALA A 1 94 ? 9.900 8.251 -15.927 1.00 93.69 94 ALA A C 1
ATOM 753 O O . ALA A 1 94 ? 10.478 7.685 -16.852 1.00 93.69 94 ALA A O 1
ATOM 754 N N . TYR A 1 95 ? 8.568 8.243 -15.828 1.00 95.38 95 TYR A N 1
ATOM 755 C CA . TYR A 1 95 ? 7.697 7.638 -16.831 1.00 95.38 95 TYR A CA 1
ATOM 756 C C . TYR A 1 95 ? 7.745 8.406 -18.161 1.00 95.38 95 TYR A C 1
ATOM 758 O O . TYR A 1 95 ? 7.423 9.593 -18.215 1.00 95.38 95 TYR A O 1
ATOM 766 N N . ASP A 1 96 ? 8.062 7.706 -19.254 1.00 94.06 96 ASP A N 1
ATOM 767 C CA . ASP A 1 96 ? 8.001 8.243 -20.619 1.00 94.06 96 ASP A CA 1
ATOM 768 C C . ASP A 1 96 ? 7.048 7.406 -21.490 1.00 94.06 96 ASP A C 1
ATOM 770 O O . ASP A 1 96 ? 7.379 6.281 -21.862 1.00 94.06 96 ASP A O 1
ATOM 774 N N . PRO A 1 97 ? 5.874 7.921 -21.894 1.00 93.25 97 PRO A N 1
ATOM 775 C CA . PRO A 1 97 ? 4.922 7.158 -22.702 1.00 93.25 97 PRO A CA 1
ATOM 776 C C . PRO A 1 97 ? 5.430 6.795 -24.110 1.00 93.25 97 PRO A C 1
ATOM 778 O O . PRO A 1 97 ? 4.762 6.028 -24.804 1.00 93.25 97 PRO A O 1
ATOM 781 N N . ASN A 1 98 ? 6.565 7.342 -24.559 1.00 95.00 98 ASN A N 1
ATOM 782 C CA . ASN A 1 98 ? 7.108 7.124 -25.901 1.00 95.00 98 ASN A CA 1
ATOM 783 C C . ASN A 1 98 ? 8.145 5.994 -25.977 1.00 95.00 98 ASN A C 1
ATOM 785 O O . ASN A 1 98 ? 8.639 5.713 -27.071 1.00 95.00 98 ASN A O 1
ATOM 789 N N . VAL A 1 99 ? 8.485 5.352 -24.854 1.00 90.69 99 VAL A N 1
ATOM 790 C CA . VAL A 1 99 ? 9.431 4.227 -24.830 1.00 90.69 99 VAL A CA 1
ATOM 791 C C . VAL A 1 99 ? 8.729 2.898 -24.562 1.00 90.69 99 VAL A C 1
ATOM 793 O O . VAL A 1 99 ? 7.846 2.788 -23.711 1.00 90.69 99 VAL A O 1
ATOM 796 N N . ASP A 1 100 ? 9.168 1.856 -25.270 1.00 85.12 100 ASP A N 1
ATOM 797 C CA . ASP A 1 100 ? 8.622 0.498 -25.130 1.00 85.12 100 ASP A CA 1
ATOM 798 C C . ASP A 1 100 ? 8.998 -0.162 -23.790 1.00 85.12 100 ASP A C 1
ATOM 800 O O . ASP A 1 100 ? 8.280 -1.034 -23.290 1.00 85.12 100 ASP A O 1
ATOM 804 N N . VAL A 1 101 ? 10.149 0.224 -23.228 1.00 87.75 101 VAL A N 1
ATOM 805 C CA . VAL A 1 101 ? 10.701 -0.303 -21.974 1.00 87.75 101 VAL A CA 1
ATOM 806 C C . VAL A 1 101 ? 11.031 0.865 -21.056 1.00 87.75 101 VAL A C 1
ATOM 808 O O . VAL A 1 101 ? 11.873 1.695 -21.397 1.00 87.75 101 VAL A O 1
ATOM 811 N N . GLN A 1 102 ? 10.376 0.921 -19.899 1.00 91.06 102 GLN A N 1
ATOM 812 C CA . GLN A 1 102 ? 10.600 1.976 -18.914 1.00 91.06 102 GLN A CA 1
ATOM 813 C C . GLN A 1 102 ? 11.909 1.744 -18.160 1.00 91.06 102 GLN A C 1
ATOM 815 O O . GLN A 1 102 ? 12.259 0.617 -17.793 1.00 91.06 102 GLN A O 1
ATOM 820 N N . GLN A 1 103 ? 12.621 2.836 -17.897 1.00 88.44 103 GLN A N 1
ATOM 821 C CA . GLN A 1 103 ? 13.805 2.858 -17.045 1.00 88.44 103 GLN A CA 1
ATOM 822 C C . GLN A 1 103 ? 13.588 3.890 -15.942 1.00 88.44 103 GLN A C 1
ATOM 824 O O . GLN A 1 103 ? 13.883 5.065 -16.123 1.00 88.44 103 GLN A O 1
ATOM 829 N N . TYR A 1 104 ? 13.039 3.447 -14.809 1.00 92.44 104 TYR A N 1
ATOM 830 C CA . TYR A 1 104 ? 12.685 4.351 -13.716 1.00 92.44 104 TYR A CA 1
ATOM 831 C C . TYR A 1 104 ? 13.909 4.856 -12.944 1.00 92.44 104 TYR A C 1
ATOM 833 O O . TYR A 1 104 ? 14.180 6.053 -12.938 1.00 92.44 104 TYR A O 1
ATOM 841 N N . ASN A 1 105 ? 14.678 3.952 -12.328 1.00 92.38 105 ASN A N 1
ATOM 842 C CA . ASN A 1 105 ? 15.957 4.293 -11.707 1.00 92.38 105 ASN A CA 1
ATOM 843 C C . ASN A 1 105 ? 17.044 3.266 -12.079 1.00 92.38 105 ASN A C 1
ATOM 845 O O . ASN A 1 105 ? 16.919 2.089 -11.704 1.00 92.38 105 ASN A O 1
ATOM 849 N N . PRO A 1 106 ? 18.116 3.680 -12.784 1.00 88.06 106 PRO A N 1
ATOM 850 C CA . PRO A 1 106 ? 19.218 2.801 -13.153 1.00 88.06 106 PRO A CA 1
ATOM 851 C C . PRO A 1 106 ? 19.788 2.005 -11.972 1.00 88.06 106 PRO A C 1
ATOM 853 O O . PRO A 1 106 ? 20.046 2.534 -10.892 1.00 88.06 106 PRO A O 1
ATOM 856 N N . GLY A 1 107 ? 20.002 0.706 -12.186 1.00 87.25 107 GLY A N 1
ATOM 857 C CA . GLY A 1 107 ? 20.592 -0.185 -11.186 1.00 87.25 107 GLY A CA 1
ATOM 858 C 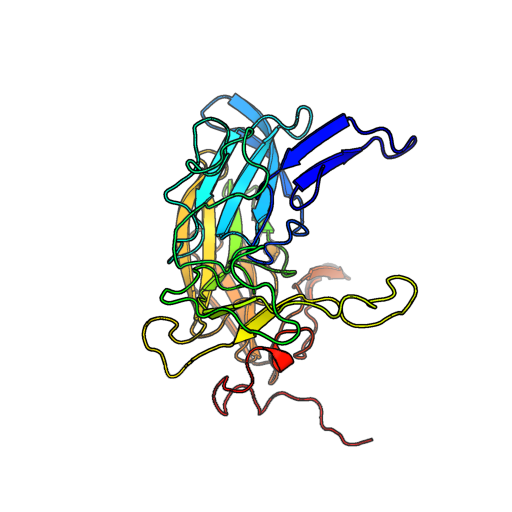C . GLY A 1 107 ? 19.635 -0.655 -10.087 1.00 87.25 107 GLY A C 1
ATOM 859 O O . GLY A 1 107 ? 20.086 -1.320 -9.160 1.00 87.25 107 GLY A O 1
ATOM 860 N N . THR A 1 108 ? 18.336 -0.351 -10.169 1.00 89.25 108 THR A N 1
ATOM 861 C CA . THR A 1 108 ? 17.329 -0.885 -9.229 1.00 89.25 108 THR A CA 1
ATOM 862 C C . THR A 1 108 ? 16.523 -2.052 -9.807 1.00 89.25 108 THR A C 1
ATOM 864 O O . THR A 1 108 ? 16.024 -2.871 -9.042 1.00 89.25 108 THR A O 1
ATOM 867 N N . ALA A 1 109 ? 16.443 -2.177 -11.134 1.00 87.38 109 ALA A N 1
ATOM 868 C CA . ALA A 1 109 ? 15.784 -3.273 -11.845 1.00 87.38 109 ALA A CA 1
ATOM 869 C C . ALA A 1 109 ? 16.699 -3.872 -12.921 1.00 87.38 109 ALA A C 1
ATOM 871 O O . ALA A 1 109 ? 17.610 -3.214 -13.422 1.00 87.38 109 ALA A O 1
ATOM 872 N N . ALA A 1 110 ? 16.441 -5.132 -13.273 1.00 77.69 110 ALA A N 1
ATOM 873 C CA . ALA A 1 110 ? 17.017 -5.758 -14.456 1.00 77.69 110 ALA A CA 1
ATOM 874 C C . ALA A 1 110 ? 16.113 -5.470 -15.656 1.00 77.69 110 ALA A C 1
ATOM 876 O O . ALA A 1 110 ? 14.892 -5.589 -15.543 1.00 77.69 110 ALA A O 1
ATOM 877 N N . HIS A 1 111 ? 16.691 -5.126 -16.806 1.00 74.31 111 HIS A N 1
ATOM 878 C CA . HIS A 1 111 ? 15.910 -4.716 -17.968 1.00 74.31 111 HIS A CA 1
ATOM 879 C C . HIS A 1 111 ? 15.863 -5.789 -19.057 1.00 74.31 111 HIS A C 1
ATOM 881 O O . HIS A 1 111 ? 16.753 -6.626 -19.233 1.00 74.31 111 HIS A O 1
ATOM 887 N N . ARG A 1 112 ? 14.770 -5.761 -19.825 1.00 67.75 112 ARG A N 1
ATOM 888 C CA . ARG A 1 112 ? 14.614 -6.591 -21.019 1.00 67.75 112 ARG A CA 1
ATOM 889 C C . ARG A 1 112 ? 15.653 -6.169 -22.060 1.00 67.75 112 ARG A C 1
ATOM 891 O O . ARG A 1 112 ? 15.664 -5.021 -22.480 1.00 67.75 112 ARG A O 1
ATOM 898 N N . GLY A 1 113 ? 16.417 -7.134 -22.567 1.00 63.38 113 GLY A N 1
ATOM 899 C CA . GLY A 1 113 ? 17.305 -6.935 -23.718 1.00 63.38 113 GLY A CA 1
ATOM 900 C C . GLY A 1 113 ? 18.781 -6.749 -23.375 1.00 63.38 113 GLY A C 1
ATOM 901 O O . GLY A 1 113 ? 19.604 -6.894 -24.274 1.00 63.38 113 GLY A O 1
ATOM 902 N N . ASP A 1 114 ? 19.129 -6.560 -22.098 1.00 66.94 114 ASP A N 1
ATOM 903 C CA . ASP A 1 114 ? 20.532 -6.544 -21.646 1.00 66.94 114 ASP A CA 1
ATOM 904 C C . ASP A 1 114 ? 21.226 -7.893 -21.894 1.00 66.94 114 ASP A C 1
ATOM 906 O O . ASP A 1 114 ? 22.446 -7.979 -22.026 1.00 66.94 114 ASP A O 1
ATOM 910 N N . LEU A 1 115 ? 20.431 -8.962 -21.992 1.00 72.00 115 LEU A N 1
ATOM 911 C CA . LEU A 1 115 ? 20.880 -10.327 -22.207 1.00 72.00 115 LEU A CA 1
ATOM 912 C C . LEU A 1 115 ? 20.150 -10.961 -23.385 1.00 72.00 115 LEU A C 1
ATOM 914 O O . LEU A 1 115 ? 18.932 -10.844 -23.521 1.00 72.00 115 LEU A O 1
ATOM 918 N N . THR A 1 116 ? 20.898 -11.689 -24.211 1.00 76.44 116 THR A N 1
ATOM 919 C CA . THR A 1 116 ? 20.361 -12.368 -25.404 1.00 76.44 116 THR A CA 1
ATOM 920 C C . THR A 1 116 ? 20.614 -13.876 -25.413 1.00 76.44 116 THR A C 1
ATOM 922 O O . THR A 1 116 ? 19.959 -14.609 -26.158 1.00 76.44 116 THR A O 1
ATOM 925 N N . GLU A 1 117 ? 21.519 -14.364 -24.564 1.00 83.44 117 GLU A N 1
ATOM 926 C CA . GLU A 1 117 ? 21.858 -15.782 -24.454 1.00 83.44 117 GLU A CA 1
ATOM 927 C C . GLU A 1 117 ? 20.935 -16.497 -23.463 1.00 83.44 117 GLU A C 1
ATOM 929 O O . GLU A 1 117 ? 20.777 -16.069 -22.322 1.00 83.44 117 GLU A O 1
ATOM 934 N N . VAL A 1 118 ? 20.330 -17.612 -23.892 1.00 81.00 118 VAL A N 1
ATOM 935 C CA . VAL A 1 118 ? 19.455 -18.435 -23.040 1.00 81.00 118 VAL A CA 1
ATOM 936 C C . VAL A 1 118 ? 20.224 -18.900 -21.804 1.00 81.00 118 VAL A C 1
ATOM 938 O O . VAL A 1 118 ? 21.291 -19.497 -21.921 1.00 81.00 118 VAL A O 1
ATOM 941 N N . GLY A 1 119 ? 19.656 -18.655 -20.622 1.00 76.19 119 GLY A N 1
ATOM 942 C CA . GLY A 1 119 ? 20.272 -19.001 -19.339 1.00 76.19 119 GLY A CA 1
ATOM 943 C C . GLY A 1 119 ? 21.218 -17.944 -18.760 1.00 76.19 119 GLY A C 1
ATOM 944 O O . GLY A 1 119 ? 21.606 -18.082 -17.599 1.00 76.19 119 GLY A O 1
ATOM 945 N N . ALA A 1 120 ? 21.546 -16.878 -19.501 1.00 81.50 120 ALA A N 1
ATOM 946 C CA . ALA A 1 120 ? 22.267 -15.738 -18.940 1.00 81.50 120 ALA A CA 1
ATOM 947 C C . ALA A 1 120 ? 21.431 -15.047 -17.850 1.00 81.50 120 ALA A C 1
ATOM 949 O O . ALA A 1 120 ? 20.200 -15.007 -17.942 1.00 81.50 120 ALA A O 1
ATOM 950 N N . ARG A 1 121 ? 22.107 -14.501 -16.830 1.00 82.44 121 ARG A N 1
ATOM 951 C CA . ARG A 1 121 ? 21.504 -13.757 -15.713 1.00 82.44 121 ARG A CA 1
ATOM 952 C C . ARG A 1 121 ? 22.085 -12.359 -15.627 1.00 82.44 121 ARG A C 1
ATOM 954 O O . ARG A 1 121 ? 23.286 -12.194 -15.817 1.00 82.44 121 ARG A O 1
ATOM 961 N N . SER A 1 122 ? 21.236 -11.369 -15.367 1.00 81.44 122 SER A N 1
ATOM 962 C CA . SER A 1 122 ? 21.679 -9.976 -15.302 1.00 81.44 122 SER A CA 1
ATOM 963 C C . SER A 1 122 ? 22.363 -9.719 -13.969 1.00 81.44 122 SER A C 1
ATOM 965 O O . SER A 1 122 ? 21.907 -10.219 -12.939 1.00 81.44 122 SER A O 1
ATOM 967 N N . GLU A 1 123 ? 23.383 -8.872 -13.967 1.00 76.56 123 GLU A N 1
ATOM 968 C CA . GLU A 1 123 ? 23.955 -8.342 -12.734 1.00 76.56 123 GLU A CA 1
ATOM 969 C C . GLU A 1 123 ? 23.356 -6.961 -12.463 1.00 76.56 123 GLU A C 1
ATOM 971 O O . GLU A 1 123 ? 23.556 -6.028 -13.237 1.00 76.56 123 GLU A O 1
ATOM 976 N N . ILE A 1 124 ? 22.595 -6.835 -11.373 1.00 76.56 124 ILE A N 1
ATOM 977 C CA . ILE A 1 124 ? 22.137 -5.537 -10.875 1.00 76.56 124 ILE A CA 1
ATOM 978 C C . ILE A 1 124 ? 23.125 -5.073 -9.798 1.00 76.56 124 ILE A C 1
ATOM 980 O O . ILE A 1 124 ? 23.296 -5.736 -8.773 1.00 76.56 124 ILE A O 1
ATOM 984 N N . GLU A 1 125 ? 23.784 -3.935 -10.023 1.00 75.94 125 GLU A N 1
ATOM 985 C CA . GLU A 1 125 ? 24.763 -3.375 -9.077 1.00 75.94 125 GLU A CA 1
ATOM 986 C C . GLU A 1 125 ? 24.095 -2.803 -7.807 1.00 75.94 125 GLU A C 1
ATOM 988 O O . GLU A 1 125 ? 24.620 -2.926 -6.686 1.00 75.94 125 GLU A O 1
ATOM 993 N N . GLY A 1 126 ? 22.925 -2.182 -7.987 1.00 84.69 126 GLY A N 1
ATOM 994 C CA . GLY A 1 126 ? 22.138 -1.557 -6.931 1.00 84.69 126 GLY A CA 1
ATOM 995 C C . GLY A 1 126 ? 21.151 -2.503 -6.246 1.00 84.69 126 GLY A C 1
ATOM 996 O O . GLY A 1 126 ? 21.240 -3.728 -6.327 1.00 84.69 126 GLY A O 1
ATOM 997 N N . ILE A 1 127 ? 20.237 -1.907 -5.484 1.00 88.81 127 ILE A N 1
ATOM 998 C CA . ILE A 1 127 ? 19.220 -2.596 -4.684 1.00 88.81 127 ILE A CA 1
ATOM 999 C C . ILE A 1 127 ? 17.884 -1.914 -4.922 1.00 88.81 127 ILE A C 1
ATOM 1001 O O . ILE A 1 127 ? 17.835 -0.686 -4.929 1.00 88.81 127 ILE A O 1
ATOM 1005 N N . SER A 1 128 ? 16.819 -2.698 -5.063 1.00 91.06 128 SER A N 1
ATOM 1006 C CA . SER A 1 128 ? 15.452 -2.186 -5.137 1.00 91.06 128 SER A CA 1
ATOM 1007 C C . SER A 1 128 ? 14.864 -2.023 -3.742 1.00 91.06 128 SER A C 1
ATOM 1009 O O . SER A 1 128 ? 14.932 -2.946 -2.925 1.00 91.06 128 SER A O 1
ATOM 1011 N N . CYS A 1 129 ? 14.274 -0.858 -3.488 1.00 93.69 129 CYS A N 1
ATOM 1012 C CA . CYS A 1 129 ? 13.439 -0.560 -2.334 1.00 93.69 129 CYS A CA 1
ATOM 1013 C C . CYS A 1 129 ? 12.114 0.084 -2.827 1.00 93.69 129 CYS A C 1
ATOM 1015 O O . CYS A 1 129 ? 12.177 1.104 -3.526 1.00 93.69 129 CYS A O 1
ATOM 1017 N N . PRO A 1 130 ? 10.929 -0.443 -2.457 1.00 94.50 130 PRO A N 1
ATOM 1018 C CA . PRO A 1 130 ? 10.748 -1.673 -1.687 1.00 94.50 130 PRO A CA 1
ATOM 1019 C C . PRO A 1 130 ? 11.302 -2.913 -2.414 1.00 94.50 130 PRO A C 1
ATOM 1021 O O . PRO A 1 130 ? 11.691 -2.856 -3.580 1.00 94.50 130 PRO A O 1
ATOM 1024 N N . ALA A 1 131 ? 11.409 -4.037 -1.706 1.00 91.00 131 ALA A N 1
ATOM 1025 C CA . ALA A 1 131 ? 11.750 -5.296 -2.357 1.00 91.00 131 ALA A CA 1
ATOM 1026 C C . ALA A 1 131 ? 10.613 -5.755 -3.286 1.00 91.00 131 ALA A C 1
ATOM 1028 O O . ALA A 1 131 ? 9.505 -5.234 -3.201 1.00 91.00 131 ALA A O 1
ATOM 1029 N N . HIS A 1 132 ? 10.828 -6.809 -4.078 1.00 87.81 132 HIS A N 1
ATOM 1030 C CA . HIS A 1 132 ? 9.762 -7.451 -4.877 1.00 87.81 132 HIS A CA 1
ATOM 1031 C C . HIS A 1 132 ? 8.519 -7.858 -4.048 1.00 87.81 132 HIS A C 1
ATOM 1033 O O . HIS A 1 132 ? 7.397 -7.847 -4.541 1.00 87.81 132 HIS A O 1
ATOM 1039 N N . THR A 1 133 ? 8.680 -8.169 -2.750 1.00 85.69 133 THR A N 1
ATOM 1040 C CA . THR A 1 133 ? 7.550 -8.420 -1.831 1.00 85.69 133 THR A CA 1
ATOM 1041 C C . THR A 1 133 ? 6.635 -7.202 -1.666 1.00 85.69 133 THR A C 1
ATOM 1043 O O . THR A 1 133 ? 5.488 -7.344 -1.230 1.00 85.69 133 THR A O 1
ATOM 1046 N N . GLY A 1 134 ? 7.138 -6.028 -2.045 1.00 92.94 134 GLY A N 1
ATOM 1047 C CA . GLY A 1 134 ? 6.517 -4.718 -1.992 1.00 92.94 134 GLY A CA 1
ATOM 1048 C C . GLY A 1 134 ? 6.542 -4.089 -0.610 1.00 92.94 134 GLY A C 1
ATOM 1049 O O . GLY A 1 134 ? 6.926 -4.717 0.376 1.00 92.94 134 GLY A O 1
ATOM 1050 N N . GLY A 1 135 ? 6.088 -2.838 -0.549 1.00 95.94 135 GLY A N 1
ATOM 1051 C CA . GLY A 1 135 ? 5.796 -2.145 0.705 1.00 95.94 135 GLY A CA 1
ATOM 1052 C C . GLY A 1 135 ? 4.574 -2.724 1.421 1.00 95.94 135 GLY A C 1
ATOM 1053 O O . GLY A 1 135 ? 4.502 -2.686 2.642 1.00 95.94 135 GLY A O 1
ATOM 1054 N N . LYS A 1 136 ? 3.623 -3.293 0.676 1.00 95.69 136 LYS A N 1
ATOM 1055 C CA . LYS A 1 136 ? 2.446 -4.019 1.174 1.00 95.69 136 LYS A CA 1
ATOM 1056 C C . LYS A 1 136 ? 2.058 -5.080 0.155 1.00 95.69 136 LYS A C 1
ATOM 1058 O O . LYS A 1 136 ? 2.064 -4.793 -1.033 1.00 95.69 136 LYS A O 1
ATOM 1063 N N . ASN A 1 137 ? 1.666 -6.269 0.603 1.00 92.06 137 ASN A N 1
ATOM 1064 C CA . ASN A 1 137 ? 1.215 -7.351 -0.276 1.00 92.06 137 ASN A CA 1
ATOM 1065 C C . ASN A 1 137 ? -0.304 -7.619 -0.118 1.00 92.06 137 ASN A C 1
ATOM 1067 O O . ASN A 1 137 ? -1.099 -6.677 -0.111 1.00 92.06 137 ASN A O 1
ATOM 1071 N N . TRP A 1 138 ? -0.714 -8.879 0.066 1.00 92.31 138 TRP A N 1
ATOM 1072 C CA . TRP A 1 138 ? -2.091 -9.279 0.400 1.00 92.31 138 TRP A CA 1
ATOM 1073 C C . TRP A 1 138 ? -2.706 -8.712 1.699 1.00 92.31 138 TRP A C 1
ATOM 1075 O O . TRP A 1 138 ? -3.936 -8.664 1.750 1.00 92.31 138 TRP A O 1
ATOM 1085 N N . PRO A 1 139 ? -1.958 -8.332 2.763 1.00 94.38 139 PRO A N 1
ATOM 1086 C CA . PRO A 1 139 ? -2.586 -7.971 4.032 1.00 94.38 139 PRO A CA 1
ATOM 1087 C C . PRO A 1 139 ? -3.452 -6.713 3.875 1.00 94.38 139 PRO A C 1
ATOM 1089 O O . PRO A 1 139 ? -2.935 -5.689 3.408 1.00 94.38 139 PRO A O 1
ATOM 1092 N N . PRO A 1 140 ? -4.747 -6.760 4.235 1.00 97.44 140 PRO A N 1
ATOM 1093 C CA . PRO A 1 140 ? -5.633 -5.628 4.028 1.00 97.44 140 PRO A CA 1
ATOM 1094 C C . PRO A 1 140 ? -5.349 -4.505 5.025 1.00 97.44 140 PRO A C 1
ATOM 1096 O O . PRO A 1 140 ? -4.986 -4.734 6.182 1.00 97.44 140 PRO A O 1
ATOM 1099 N N . THR A 1 141 ? -5.531 -3.288 4.544 1.00 98.50 141 THR A N 1
ATOM 1100 C CA . THR A 1 141 ? -5.553 -2.043 5.310 1.00 98.50 141 THR A CA 1
ATOM 1101 C C . THR A 1 141 ? -6.864 -1.860 6.073 1.00 98.50 141 THR A C 1
ATOM 1103 O O . THR A 1 141 ? -7.828 -2.603 5.883 1.00 98.50 141 THR A O 1
ATOM 1106 N N . SER A 1 142 ? -6.914 -0.836 6.928 1.00 98.44 142 SER A N 1
ATOM 1107 C CA . SER A 1 142 ? -8.153 -0.383 7.564 1.00 98.44 142 SER A CA 1
ATOM 1108 C C . SER A 1 142 ? -8.251 1.137 7.545 1.00 98.44 142 SER A C 1
ATOM 1110 O O . SER A 1 142 ? -7.237 1.832 7.572 1.00 98.44 142 SER A O 1
ATOM 1112 N N . TYR A 1 143 ? -9.473 1.660 7.547 1.00 98.50 143 TYR A N 1
ATOM 1113 C CA . TYR A 1 143 ? -9.763 3.086 7.673 1.00 98.50 143 TYR A CA 1
ATOM 1114 C C . TYR A 1 143 ? -10.665 3.326 8.884 1.00 98.50 143 TYR A C 1
ATOM 1116 O O . TYR A 1 143 ? -11.653 2.611 9.070 1.00 98.50 143 TYR A O 1
ATOM 1124 N N . SER A 1 144 ? -10.350 4.343 9.686 1.00 97.94 144 SER A N 1
ATOM 1125 C CA . SER A 1 144 ? -11.198 4.782 10.796 1.00 97.94 144 SER A CA 1
ATOM 1126 C C . SER A 1 144 ? -11.908 6.090 10.433 1.00 97.94 144 SER A C 1
ATOM 1128 O O . SER A 1 144 ? -11.261 7.135 10.369 1.00 97.94 144 SER A O 1
ATOM 1130 N N . PRO A 1 145 ? -13.244 6.090 10.256 1.00 95.69 145 PRO A N 1
ATOM 1131 C CA . PRO A 1 145 ? -14.016 7.324 10.092 1.00 95.69 145 PRO A CA 1
ATOM 1132 C C . PRO A 1 145 ? -13.986 8.229 11.332 1.00 95.69 145 PRO A C 1
ATOM 1134 O O . PRO A 1 145 ? -14.312 9.407 11.230 1.00 95.69 145 PRO A O 1
ATOM 1137 N N . HIS A 1 146 ? -13.628 7.680 12.499 1.00 94.44 146 HIS A N 1
ATOM 1138 C CA . HIS A 1 146 ? -13.497 8.434 13.745 1.00 94.44 146 HIS A CA 1
ATOM 1139 C C . HIS A 1 146 ? -12.272 9.358 13.713 1.00 94.44 146 HIS A C 1
ATOM 1141 O O . HIS A 1 146 ? -12.384 10.530 14.062 1.00 94.44 146 HIS A O 1
ATOM 1147 N N . THR A 1 147 ? -11.125 8.851 13.251 1.00 97.81 147 THR A N 1
ATOM 1148 C CA . THR A 1 147 ? -9.862 9.608 13.207 1.00 97.81 147 THR A CA 1
ATOM 1149 C C . THR A 1 147 ? -9.554 10.195 11.830 1.00 97.81 147 THR A C 1
ATOM 1151 O O . THR A 1 147 ? -8.709 11.076 11.715 1.00 97.81 147 THR A O 1
ATOM 1154 N N . GLY A 1 148 ? -10.208 9.707 10.771 1.00 98.19 148 GLY A N 1
ATOM 1155 C CA . GLY A 1 148 ? -9.871 10.038 9.386 1.00 98.19 148 GLY A CA 1
ATOM 1156 C C . GLY A 1 148 ? -8.582 9.373 8.890 1.00 98.19 148 GLY A C 1
ATOM 1157 O O . GLY A 1 148 ? -8.100 9.720 7.810 1.00 98.19 148 GLY A O 1
ATOM 1158 N N . LEU A 1 149 ? -8.028 8.424 9.651 1.00 98.75 149 LEU A N 1
ATOM 1159 C CA . LEU A 1 149 ? -6.747 7.795 9.348 1.00 98.75 149 LEU A CA 1
ATOM 1160 C C . LEU A 1 149 ? -6.910 6.479 8.585 1.00 98.75 149 LEU A C 1
ATOM 1162 O O . LEU A 1 149 ? -7.799 5.666 8.854 1.00 98.75 149 LEU A O 1
ATOM 1166 N N . TYR A 1 150 ? -5.992 6.271 7.649 1.00 98.88 150 TYR A N 1
ATOM 1167 C CA . TYR A 1 150 ? -5.801 5.051 6.882 1.00 98.88 150 TYR A CA 1
ATOM 1168 C C . TYR A 1 150 ? -4.560 4.314 7.388 1.00 98.88 150 TYR A C 1
ATOM 1170 O O . TYR A 1 150 ? -3.450 4.843 7.314 1.00 98.88 150 TYR A O 1
ATOM 1178 N N . TYR A 1 151 ? -4.749 3.106 7.914 1.00 98.88 151 TYR A N 1
ATOM 1179 C CA . TYR A 1 151 ? -3.703 2.285 8.517 1.00 98.88 151 TYR A CA 1
ATOM 1180 C C . TYR A 1 151 ? -3.243 1.206 7.539 1.00 98.88 151 TYR A C 1
ATOM 1182 O O . TYR A 1 151 ? -4.038 0.383 7.076 1.00 98.88 151 TYR A O 1
ATOM 1190 N N . ILE A 1 152 ? -1.943 1.188 7.261 1.00 98.81 152 ILE A N 1
ATOM 1191 C CA . ILE A 1 152 ? -1.311 0.304 6.285 1.00 98.81 152 ILE A CA 1
ATOM 1192 C C . ILE A 1 152 ? -0.369 -0.661 7.021 1.00 98.81 152 ILE A C 1
ATOM 1194 O O . ILE A 1 152 ? 0.540 -0.181 7.704 1.00 98.81 152 ILE A O 1
ATOM 1198 N N . PRO A 1 153 ? -0.532 -1.993 6.886 1.00 98.12 153 PRO A N 1
ATOM 1199 C CA . PRO A 1 153 ? 0.458 -2.963 7.339 1.00 98.12 153 PRO A CA 1
ATOM 1200 C C . PRO A 1 153 ? 1.621 -3.005 6.339 1.00 98.12 153 PRO A C 1
ATOM 1202 O O . PRO A 1 153 ? 1.459 -3.417 5.192 1.00 98.12 153 PRO A O 1
ATOM 1205 N N . VAL A 1 154 ? 2.791 -2.545 6.766 1.00 98.25 154 VAL A N 1
ATOM 1206 C CA . VAL A 1 154 ? 3.961 -2.326 5.911 1.00 98.25 154 VAL A CA 1
ATOM 1207 C C . VAL A 1 154 ? 4.997 -3.438 6.067 1.00 98.25 154 VAL A C 1
ATOM 1209 O O . VAL A 1 154 ? 5.308 -3.894 7.172 1.00 98.25 154 VAL A O 1
ATOM 1212 N N . ILE A 1 155 ? 5.582 -3.821 4.936 1.00 95.19 155 ILE A N 1
ATOM 1213 C CA . ILE A 1 155 ? 6.768 -4.658 4.786 1.00 95.19 155 ILE A CA 1
ATOM 1214 C C . ILE A 1 155 ? 7.931 -3.727 4.414 1.00 95.19 155 ILE A C 1
ATOM 1216 O O . ILE A 1 155 ? 8.056 -3.272 3.279 1.00 95.19 155 ILE A O 1
ATOM 1220 N N . GLU A 1 156 ? 8.801 -3.433 5.374 1.00 94.56 156 GLU A N 1
ATOM 1221 C CA . GLU A 1 156 ? 9.980 -2.589 5.168 1.00 94.56 156 GLU A CA 1
ATOM 1222 C C . GLU A 1 156 ? 11.142 -3.479 4.708 1.00 94.56 156 GLU A C 1
ATOM 1224 O O . GLU A 1 156 ? 11.804 -4.141 5.514 1.00 94.56 156 GLU A O 1
ATOM 1229 N N . SER A 1 157 ? 11.352 -3.541 3.393 1.00 90.81 157 SER A N 1
ATOM 1230 C CA . SER A 1 157 ? 12.277 -4.482 2.756 1.00 90.81 157 SER A CA 1
ATOM 1231 C C . SER A 1 157 ? 12.951 -3.895 1.521 1.00 90.81 157 SER A C 1
ATOM 1233 O O . SER A 1 157 ? 12.398 -3.020 0.859 1.00 90.81 157 SER A O 1
ATOM 1235 N N . CYS A 1 158 ? 14.132 -4.420 1.200 1.00 91.06 158 CYS A N 1
ATOM 1236 C CA . CYS A 1 158 ? 14.832 -4.183 -0.055 1.00 91.06 158 CYS A CA 1
ATOM 1237 C C . CYS A 1 158 ? 15.466 -5.497 -0.539 1.00 91.06 158 CYS A C 1
ATOM 1239 O O . CYS A 1 158 ? 15.733 -6.387 0.273 1.00 91.06 158 CYS A O 1
ATOM 1241 N N . ASN A 1 159 ? 15.718 -5.644 -1.839 1.00 86.69 159 ASN A N 1
ATOM 1242 C CA . ASN A 1 159 ? 16.385 -6.833 -2.376 1.00 86.69 159 ASN A CA 1
ATOM 1243 C C . ASN A 1 159 ? 17.216 -6.542 -3.627 1.00 86.69 159 ASN A C 1
ATOM 1245 O O . ASN A 1 159 ? 17.112 -5.486 -4.250 1.00 86.69 159 ASN A O 1
ATOM 1249 N N . LYS A 1 160 ? 18.008 -7.542 -4.020 1.00 86.12 160 LYS A N 1
ATOM 1250 C CA . LYS A 1 160 ? 18.505 -7.674 -5.388 1.00 86.12 160 LYS A CA 1
ATOM 1251 C C . LYS A 1 160 ? 17.600 -8.607 -6.177 1.00 86.12 160 LYS A C 1
ATOM 1253 O O . LYS A 1 160 ? 16.920 -9.473 -5.614 1.00 86.12 160 LYS A O 1
ATOM 1258 N N . ALA A 1 161 ? 17.625 -8.443 -7.487 1.00 84.38 161 ALA A N 1
ATOM 1259 C CA . ALA A 1 161 ? 16.966 -9.328 -8.427 1.00 84.38 161 ALA A CA 1
ATOM 1260 C C . ALA A 1 161 ? 17.890 -9.592 -9.616 1.00 84.38 161 ALA A C 1
ATOM 1262 O O . ALA A 1 161 ? 18.914 -8.935 -9.790 1.00 84.38 161 ALA A O 1
ATOM 1263 N N . PHE A 1 162 ? 17.536 -10.575 -10.429 1.00 83.69 162 PHE A N 1
ATOM 1264 C CA . PHE A 1 162 ? 18.114 -10.755 -11.753 1.00 83.69 162 PHE A CA 1
ATOM 1265 C C . PHE A 1 162 ? 17.000 -11.075 -12.741 1.00 83.69 162 PHE A C 1
ATOM 1267 O O . PHE A 1 162 ? 16.028 -11.734 -12.376 1.00 83.69 162 PHE A O 1
ATOM 1274 N N . ALA A 1 163 ? 17.173 -10.669 -13.994 1.00 85.00 163 ALA A N 1
ATOM 1275 C CA . ALA A 1 163 ? 16.432 -11.203 -15.125 1.00 85.00 163 ALA A CA 1
ATOM 1276 C C . ALA A 1 163 ? 17.213 -12.366 -15.748 1.00 85.00 163 ALA A C 1
ATOM 1278 O O . ALA A 1 163 ? 18.446 -12.398 -15.707 1.00 85.00 163 ALA A O 1
ATOM 1279 N N . ALA A 1 164 ? 16.494 -13.323 -16.326 1.00 83.50 164 ALA A N 1
ATOM 1280 C CA . ALA A 1 164 ? 17.057 -14.453 -17.046 1.00 83.50 164 ALA A CA 1
ATOM 1281 C C . ALA A 1 164 ? 16.367 -14.641 -18.399 1.00 83.50 164 ALA A C 1
ATOM 1283 O O . ALA A 1 164 ? 15.142 -14.566 -18.514 1.00 83.50 164 ALA A O 1
ATOM 1284 N N . VAL A 1 165 ? 17.159 -14.935 -19.430 1.00 80.81 165 VAL A N 1
ATOM 1285 C CA . VAL A 1 165 ? 16.632 -15.159 -20.782 1.00 80.81 165 VAL A CA 1
ATOM 1286 C C . VAL A 1 165 ? 15.932 -16.516 -20.838 1.00 80.81 165 VAL A C 1
ATOM 1288 O O . VAL A 1 165 ? 16.571 -17.566 -20.711 1.00 80.81 165 VAL A O 1
ATOM 1291 N N . SER A 1 166 ? 14.613 -16.485 -21.046 1.00 74.38 166 SER A N 1
ATOM 1292 C CA . SER A 1 166 ? 13.792 -17.689 -21.189 1.00 74.38 166 SER A CA 1
ATOM 1293 C C . SER A 1 166 ? 14.141 -18.465 -22.473 1.00 74.38 166 SER A C 1
ATOM 1295 O O . SER A 1 166 ? 14.493 -17.848 -23.486 1.00 74.38 166 SER A O 1
ATOM 1297 N N . PRO A 1 167 ? 14.050 -19.811 -22.478 1.00 74.56 167 PRO A N 1
ATOM 1298 C CA . PRO A 1 167 ? 14.260 -20.608 -23.680 1.00 74.56 167 PRO A CA 1
ATOM 1299 C C . PRO A 1 167 ? 13.340 -20.186 -24.834 1.00 74.56 167 PRO A C 1
ATOM 1301 O O . PRO A 1 167 ? 12.145 -19.963 -24.656 1.00 74.56 167 PRO A O 1
ATOM 1304 N N . LYS A 1 168 ? 13.884 -20.145 -26.058 1.00 71.56 168 LYS A N 1
ATOM 1305 C CA . LYS A 1 168 ? 13.132 -19.764 -27.272 1.00 71.56 168 LYS A CA 1
ATOM 1306 C C . LYS A 1 168 ? 11.954 -20.692 -27.592 1.00 71.56 168 LYS A C 1
ATOM 1308 O O . LYS A 1 168 ? 11.072 -20.311 -28.350 1.00 71.56 168 LYS A O 1
ATOM 1313 N N . ASN A 1 169 ? 11.964 -21.908 -27.051 1.00 72.88 169 ASN A N 1
ATOM 1314 C CA . ASN A 1 169 ? 10.921 -22.919 -27.200 1.00 72.88 169 ASN A CA 1
ATOM 1315 C C . ASN A 1 169 ? 9.946 -22.952 -26.010 1.00 72.88 169 ASN A C 1
ATOM 1317 O O . ASN A 1 169 ? 9.307 -23.982 -25.799 1.00 72.88 169 ASN A O 1
ATOM 1321 N N . PHE A 1 170 ? 9.858 -21.877 -25.217 1.00 71.75 170 PHE A N 1
ATOM 1322 C CA . PHE A 1 170 ? 8.837 -21.764 -24.181 1.00 71.75 170 PHE A CA 1
ATOM 1323 C C . PHE A 1 170 ? 7.443 -21.916 -24.804 1.00 71.75 170 PHE A C 1
ATOM 1325 O O . PHE A 1 170 ? 7.060 -21.144 -25.684 1.00 71.75 170 PHE A O 1
ATOM 1332 N N . ASP A 1 171 ? 6.705 -22.927 -24.348 1.00 72.12 171 ASP A N 1
ATOM 1333 C CA . ASP A 1 171 ? 5.328 -23.174 -24.758 1.00 72.12 171 ASP A CA 1
ATOM 1334 C C . ASP A 1 171 ? 4.370 -22.622 -23.686 1.00 72.12 171 ASP A C 1
ATOM 1336 O O . ASP A 1 171 ? 4.226 -23.240 -22.620 1.00 72.12 171 ASP A O 1
ATOM 1340 N N . PRO A 1 172 ? 3.692 -21.485 -23.945 1.00 66.88 172 PRO A N 1
ATOM 1341 C CA . PRO A 1 172 ? 2.765 -20.873 -22.996 1.00 66.88 172 PRO A CA 1
ATOM 1342 C C . PRO A 1 172 ? 1.530 -21.741 -22.705 1.00 66.88 172 PRO A C 1
ATOM 1344 O O . PRO A 1 172 ? 0.801 -21.449 -21.760 1.00 66.88 172 PRO A O 1
ATOM 1347 N N . ALA A 1 173 ? 1.279 -22.814 -23.470 1.00 68.12 173 ALA A N 1
ATOM 1348 C CA . ALA A 1 173 ? 0.199 -23.761 -23.191 1.00 68.12 173 ALA A CA 1
ATOM 1349 C C . ALA A 1 173 ? 0.487 -24.673 -21.981 1.00 68.12 173 ALA A C 1
ATOM 1351 O O . ALA A 1 173 ? -0.406 -25.376 -21.498 1.00 68.12 173 ALA A O 1
ATOM 1352 N N . THR A 1 174 ? 1.721 -24.675 -21.469 1.00 69.94 174 THR A N 1
ATOM 1353 C CA . THR A 1 174 ? 2.124 -25.502 -20.329 1.00 69.94 174 THR A CA 1
ATOM 1354 C C . THR A 1 174 ? 2.019 -24.721 -19.013 1.00 69.94 174 THR A C 1
ATOM 1356 O O . THR A 1 174 ? 2.365 -23.547 -18.946 1.00 69.94 174 THR A O 1
ATOM 1359 N N . ARG A 1 175 ? 1.569 -25.366 -17.921 1.00 73.25 175 ARG A N 1
ATOM 1360 C CA . ARG A 1 175 ? 1.531 -24.801 -16.546 1.00 73.25 175 ARG A CA 1
ATOM 1361 C C . ARG A 1 175 ? 2.938 -24.640 -15.933 1.00 73.25 175 ARG A C 1
ATOM 1363 O O . ARG A 1 175 ? 3.149 -24.946 -14.761 1.00 73.25 175 ARG A O 1
ATOM 1370 N N . GLN A 1 176 ? 3.920 -24.278 -16.749 1.00 77.25 176 GLN A N 1
ATOM 1371 C CA . GLN A 1 176 ? 5.303 -24.091 -16.342 1.00 77.25 176 GLN A CA 1
ATOM 1372 C C . GLN A 1 176 ? 5.501 -22.693 -15.758 1.00 77.25 176 GLN A C 1
ATOM 1374 O O . GLN A 1 176 ? 4.829 -21.736 -16.137 1.00 77.25 176 GLN A O 1
ATOM 1379 N N . TRP A 1 177 ? 6.452 -22.583 -14.834 1.00 77.00 177 TRP A N 1
ATOM 1380 C CA . TRP A 1 177 ? 6.881 -21.299 -14.296 1.00 77.00 177 TRP A CA 1
ATOM 1381 C C . TRP A 1 177 ? 7.476 -20.425 -15.403 1.00 77.00 177 TRP A C 1
ATOM 1383 O O . TRP A 1 177 ? 8.383 -20.854 -16.116 1.00 77.00 177 TRP A O 1
ATOM 1393 N N . PHE A 1 178 ? 7.001 -19.184 -15.501 1.00 80.69 178 PHE A N 1
ATOM 1394 C CA . PHE A 1 178 ? 7.510 -18.180 -16.434 1.00 80.69 178 PHE A CA 1
ATOM 1395 C C . PHE A 1 178 ? 7.825 -16.886 -15.685 1.00 80.69 178 PHE A C 1
ATOM 1397 O O . PHE A 1 178 ? 7.101 -15.903 -15.768 1.00 80.69 178 PHE A O 1
ATOM 1404 N N . LEU A 1 179 ? 8.896 -16.929 -14.893 1.00 80.38 179 LEU A N 1
ATOM 1405 C CA . LEU A 1 179 ? 9.298 -15.801 -14.051 1.00 80.38 179 LEU A CA 1
ATOM 1406 C C . LEU A 1 179 ? 10.221 -14.825 -14.790 1.00 80.38 179 LEU A C 1
ATOM 1408 O O . LEU A 1 179 ? 10.227 -13.641 -14.493 1.00 80.38 179 LEU A O 1
ATOM 1412 N N . GLY A 1 180 ? 11.030 -15.316 -15.742 1.00 79.81 180 GLY A N 1
ATOM 1413 C CA . GLY A 1 180 ? 11.976 -14.473 -16.492 1.00 79.81 180 GLY A CA 1
ATOM 1414 C C . GLY A 1 180 ? 13.035 -13.783 -15.621 1.00 79.81 180 GLY A C 1
ATOM 1415 O O . GLY A 1 180 ? 13.732 -12.893 -16.094 1.00 79.81 180 GLY A O 1
ATOM 1416 N N . GLY A 1 181 ? 13.162 -14.200 -14.361 1.00 81.31 181 GLY A N 1
ATOM 1417 C CA . GLY A 1 181 ? 13.985 -13.582 -13.335 1.00 81.31 181 GLY A CA 1
ATOM 1418 C C . GLY A 1 181 ? 13.616 -14.112 -11.953 1.00 81.31 181 GLY A C 1
ATOM 1419 O O . GLY A 1 181 ? 12.689 -14.912 -11.818 1.00 81.31 181 GLY A O 1
ATOM 1420 N N . ALA A 1 182 ? 14.365 -13.709 -10.933 1.00 78.88 182 ALA A N 1
ATOM 1421 C CA . ALA A 1 182 ? 13.993 -13.952 -9.546 1.00 78.88 182 ALA A CA 1
ATOM 1422 C C . ALA A 1 182 ? 14.648 -12.929 -8.609 1.00 78.88 182 ALA A C 1
ATOM 1424 O O . ALA A 1 182 ? 15.768 -12.467 -8.867 1.00 78.88 182 ALA A O 1
ATOM 1425 N N . PRO A 1 183 ? 13.992 -12.607 -7.487 1.00 79.62 183 PRO A N 1
ATOM 1426 C CA . PRO A 1 183 ? 14.652 -11.951 -6.378 1.00 79.62 183 PRO A CA 1
ATOM 1427 C C . PRO A 1 183 ? 15.656 -12.906 -5.731 1.00 79.62 183 PRO A C 1
ATOM 1429 O O . PRO A 1 183 ? 15.482 -14.125 -5.729 1.00 79.62 183 PRO A O 1
ATOM 1432 N N . TYR A 1 184 ? 16.682 -12.352 -5.107 1.00 75.06 184 TYR A N 1
ATOM 1433 C CA . TYR A 1 184 ? 17.450 -13.077 -4.109 1.00 75.06 184 TYR A CA 1
ATOM 1434 C C . TYR A 1 184 ? 17.772 -12.117 -2.975 1.00 75.06 184 TYR A C 1
ATOM 1436 O O . TYR A 1 184 ? 18.341 -11.039 -3.169 1.00 75.06 184 TYR A O 1
ATOM 1444 N N . PHE A 1 185 ? 17.338 -12.493 -1.778 1.00 65.94 185 PHE A N 1
ATOM 1445 C CA . PHE A 1 185 ? 17.665 -11.744 -0.582 1.00 65.94 185 PHE A CA 1
ATOM 1446 C C . PHE A 1 185 ? 19.116 -12.018 -0.236 1.00 65.94 185 PHE A C 1
ATOM 1448 O O . PHE A 1 185 ? 19.521 -13.155 -0.012 1.00 65.94 185 PHE A O 1
ATOM 1455 N N . THR A 1 186 ? 19.907 -10.960 -0.194 1.00 62.47 186 THR A N 1
ATOM 1456 C CA . THR A 1 186 ? 21.235 -11.008 0.395 1.00 62.47 186 THR A CA 1
ATOM 1457 C C . THR A 1 186 ? 21.117 -10.359 1.761 1.00 62.47 186 THR A C 1
ATOM 1459 O O . THR A 1 186 ? 21.391 -9.167 1.888 1.00 62.47 186 THR A O 1
ATOM 1462 N N . PHE A 1 187 ? 20.668 -11.114 2.770 1.00 63.31 187 PHE A N 1
ATOM 1463 C CA . PHE A 1 187 ? 20.664 -10.630 4.158 1.00 63.31 187 PHE A CA 1
ATOM 1464 C C . PHE A 1 187 ? 22.085 -10.261 4.625 1.00 63.31 187 PHE A C 1
ATOM 1466 O O . PHE A 1 187 ? 22.246 -9.372 5.458 1.00 63.31 187 PHE A O 1
ATOM 1473 N N . ASP A 1 188 ? 23.103 -10.864 4.000 1.00 62.12 188 ASP A N 1
ATOM 1474 C CA . ASP A 1 188 ? 24.520 -10.524 4.165 1.00 62.12 188 ASP A CA 1
ATOM 1475 C C . ASP A 1 188 ? 24.938 -9.210 3.478 1.00 62.12 188 ASP A C 1
ATOM 1477 O O . ASP A 1 188 ? 25.988 -8.657 3.804 1.00 62.12 188 ASP A O 1
ATOM 1481 N N . ASP A 1 189 ? 24.154 -8.683 2.525 1.00 74.56 189 ASP A N 1
ATOM 1482 C CA . ASP A 1 189 ? 24.403 -7.354 1.961 1.00 74.56 189 ASP A CA 1
ATOM 1483 C C . ASP A 1 189 ? 23.745 -6.308 2.875 1.00 74.56 189 ASP A C 1
ATOM 1485 O O . ASP A 1 189 ? 22.511 -6.187 2.893 1.00 74.56 189 ASP A O 1
ATOM 1489 N N . PRO A 1 190 ? 24.532 -5.501 3.611 1.00 74.56 190 PRO A N 1
ATOM 1490 C CA . PRO A 1 190 ? 23.994 -4.541 4.572 1.00 74.56 190 PRO A CA 1
ATOM 1491 C C . PRO A 1 190 ? 23.101 -3.481 3.913 1.00 74.56 190 PRO A C 1
ATOM 1493 O O . PRO A 1 190 ? 22.319 -2.822 4.598 1.00 74.56 190 PRO A O 1
ATOM 1496 N N . ARG A 1 191 ? 23.190 -3.312 2.586 1.00 78.44 191 ARG A N 1
ATOM 1497 C CA . ARG A 1 191 ? 22.327 -2.407 1.828 1.00 78.44 191 ARG A CA 1
ATOM 1498 C C . ARG A 1 191 ? 20.895 -2.960 1.675 1.00 78.44 191 ARG A C 1
ATOM 1500 O O . ARG A 1 191 ? 19.970 -2.152 1.633 1.00 78.44 191 ARG A O 1
ATOM 1507 N N . SER A 1 192 ? 20.699 -4.290 1.631 1.00 79.00 192 SER A N 1
ATOM 1508 C CA . SER A 1 192 ? 19.357 -4.919 1.683 1.00 79.00 192 SER A CA 1
ATOM 1509 C C . SER A 1 192 ? 18.809 -4.857 3.107 1.00 79.00 192 SER A C 1
ATOM 1511 O O . SER A 1 192 ? 17.692 -4.392 3.335 1.00 79.00 192 SER A O 1
ATOM 1513 N N . GLY A 1 193 ? 19.646 -5.256 4.070 1.00 78.38 193 GLY A N 1
ATOM 1514 C CA . GLY A 1 193 ? 19.297 -5.301 5.484 1.00 78.38 193 GLY A CA 1
ATOM 1515 C C . GLY A 1 193 ? 18.245 -6.361 5.824 1.00 78.38 193 GLY A C 1
ATOM 1516 O O . GLY A 1 193 ? 17.797 -7.143 4.986 1.00 78.38 193 GLY A O 1
ATOM 1517 N N . ARG A 1 194 ? 17.856 -6.389 7.099 1.00 82.88 194 ARG A N 1
ATOM 1518 C CA . ARG A 1 194 ? 16.782 -7.250 7.601 1.00 82.88 194 ARG A CA 1
ATOM 1519 C C . ARG A 1 194 ? 15.418 -6.684 7.203 1.00 82.88 194 ARG A C 1
ATOM 1521 O O . ARG A 1 194 ? 15.202 -5.476 7.283 1.00 82.88 194 ARG A O 1
ATOM 1528 N N . ILE A 1 195 ? 14.486 -7.571 6.862 1.00 86.81 195 ILE A N 1
ATOM 1529 C CA . ILE A 1 195 ? 13.089 -7.199 6.635 1.00 86.81 195 ILE A CA 1
ATOM 1530 C C . ILE A 1 195 ? 12.435 -6.878 7.980 1.00 86.81 195 ILE A C 1
ATOM 1532 O O . ILE A 1 195 ? 12.420 -7.703 8.895 1.00 86.81 195 ILE A O 1
ATOM 1536 N N . THR A 1 196 ? 11.899 -5.669 8.079 1.00 91.81 196 THR A N 1
ATOM 1537 C CA . THR A 1 196 ? 11.156 -5.167 9.243 1.00 91.81 196 THR A CA 1
ATOM 1538 C C . THR A 1 196 ? 9.743 -4.795 8.805 1.00 91.81 196 THR A C 1
ATOM 1540 O O . THR A 1 196 ? 9.356 -5.050 7.661 1.00 91.81 196 THR A O 1
ATOM 1543 N N . GLY A 1 197 ? 8.940 -4.225 9.694 1.00 94.50 197 GLY A N 1
ATOM 1544 C CA . GLY A 1 197 ? 7.608 -3.758 9.340 1.00 94.50 197 GLY A CA 1
ATOM 1545 C C . GLY A 1 197 ? 7.256 -2.453 10.021 1.00 94.50 197 GLY A C 1
ATOM 1546 O O . GLY A 1 197 ? 8.003 -1.928 10.849 1.00 94.50 197 GLY A O 1
ATOM 1547 N N . SER A 1 198 ? 6.098 -1.931 9.644 1.00 97.88 198 SER A N 1
ATOM 1548 C CA . SER A 1 198 ? 5.440 -0.880 10.403 1.00 97.88 198 SER A CA 1
ATOM 1549 C C . SER A 1 198 ? 3.929 -0.927 10.206 1.00 97.88 198 SER A C 1
ATOM 1551 O O . SER A 1 198 ? 3.441 -1.488 9.229 1.00 97.88 198 SER A O 1
ATOM 1553 N N . VAL A 1 199 ? 3.174 -0.309 11.108 1.00 98.62 199 VAL A N 1
ATOM 1554 C CA . VAL A 1 199 ? 1.835 0.193 10.790 1.00 98.62 199 VAL A CA 1
ATOM 1555 C C . VAL A 1 199 ? 1.972 1.677 10.489 1.00 98.62 199 VAL A C 1
ATOM 1557 O O . VAL A 1 199 ? 2.293 2.460 11.383 1.00 98.62 199 VAL A O 1
ATOM 1560 N N . THR A 1 200 ? 1.763 2.065 9.232 1.00 98.81 200 THR A N 1
ATOM 1561 C CA . THR A 1 200 ? 1.796 3.472 8.807 1.00 98.81 200 THR A CA 1
ATOM 1562 C C . THR A 1 200 ? 0.382 4.040 8.800 1.00 98.81 200 THR A C 1
ATOM 1564 O O . THR A 1 200 ? -0.503 3.451 8.186 1.00 98.81 200 THR A O 1
ATOM 1567 N N . ALA A 1 201 ? 0.171 5.178 9.463 1.00 98.81 201 ALA A N 1
ATOM 1568 C CA . ALA A 1 201 ? -1.086 5.919 9.446 1.00 98.81 201 ALA A CA 1
ATOM 1569 C C . ALA A 1 201 ? -0.969 7.153 8.544 1.00 98.81 201 ALA A C 1
ATOM 1571 O O . ALA A 1 201 ? -0.087 7.995 8.745 1.00 98.81 201 ALA A O 1
ATOM 1572 N N . ILE A 1 202 ? -1.875 7.260 7.574 1.00 98.88 202 ILE A N 1
ATOM 1573 C CA . ILE A 1 202 ? -2.024 8.411 6.678 1.00 98.88 202 ILE A CA 1
ATOM 1574 C C . ILE A 1 202 ? -3.326 9.135 7.010 1.00 98.88 202 ILE A C 1
ATOM 1576 O O . ILE A 1 202 ? -4.376 8.503 7.085 1.00 98.88 202 ILE A O 1
ATOM 1580 N N . ASP A 1 203 ? -3.271 10.454 7.170 1.00 98.69 203 ASP A N 1
ATOM 1581 C CA . ASP A 1 203 ? -4.469 11.293 7.187 1.00 98.69 203 ASP A CA 1
ATOM 1582 C C . ASP A 1 203 ? -5.035 11.390 5.768 1.00 98.69 203 ASP A C 1
ATOM 1584 O O . ASP A 1 203 ? -4.414 11.959 4.872 1.00 98.69 203 ASP A O 1
ATOM 1588 N N . VAL A 1 204 ? -6.224 10.826 5.554 1.00 98.69 204 VAL A N 1
ATOM 1589 C CA . VAL A 1 204 ? -6.851 10.755 4.226 1.00 98.69 204 VAL A CA 1
ATOM 1590 C C . VAL A 1 204 ? -7.204 12.140 3.680 1.00 98.69 204 VAL A C 1
ATOM 1592 O O . VAL A 1 204 ? -7.217 12.328 2.462 1.00 98.69 204 VAL A O 1
ATOM 1595 N N . SER A 1 205 ? -7.465 13.115 4.556 1.00 98.19 205 SER A N 1
ATOM 1596 C CA . SER A 1 205 ? -7.869 14.466 4.156 1.00 98.19 205 SER A CA 1
ATOM 1597 C C . SER A 1 205 ? -6.729 15.276 3.533 1.00 98.19 205 SER A C 1
ATOM 1599 O O . SER A 1 205 ? -6.987 16.201 2.761 1.00 98.19 205 SER A O 1
ATOM 1601 N N . THR A 1 206 ? -5.482 14.910 3.838 1.00 98.19 206 THR A N 1
ATOM 1602 C CA . THR A 1 206 ? -4.268 15.603 3.376 1.00 98.19 206 THR A CA 1
ATOM 1603 C C . THR A 1 206 ? -3.317 14.700 2.592 1.00 98.19 206 THR A C 1
ATOM 1605 O O . THR A 1 206 ? -2.427 15.198 1.906 1.00 98.19 206 THR A O 1
ATOM 1608 N N . GLY A 1 207 ? -3.473 13.379 2.696 1.00 98.19 207 GLY A N 1
ATOM 1609 C CA . GLY A 1 207 ? -2.537 12.394 2.164 1.00 98.19 207 GLY A CA 1
ATOM 1610 C C . GLY A 1 207 ? -1.236 12.289 2.965 1.00 98.19 207 GLY A C 1
ATOM 1611 O O . GLY A 1 207 ? -0.313 11.613 2.529 1.00 98.19 207 GLY A O 1
ATOM 1612 N N . VAL A 1 208 ? -1.104 12.930 4.128 1.00 98.50 208 VAL A N 1
ATOM 1613 C CA . VAL A 1 208 ? 0.169 12.979 4.868 1.00 98.50 208 VAL A CA 1
ATOM 1614 C C . VAL A 1 208 ? 0.306 11.794 5.826 1.00 98.50 208 VAL A C 1
ATOM 1616 O O . VAL A 1 208 ? -0.624 11.459 6.557 1.00 98.50 208 VAL A O 1
ATOM 1619 N N . VAL A 1 209 ? 1.493 11.177 5.874 1.00 98.75 209 VAL A N 1
ATOM 1620 C CA . VAL A 1 209 ? 1.842 10.216 6.934 1.00 98.75 209 VAL A CA 1
ATOM 1621 C C . VAL A 1 209 ? 1.945 10.959 8.264 1.00 98.75 209 VAL A C 1
ATOM 1623 O O . VAL A 1 209 ? 2.816 11.809 8.433 1.00 98.75 209 VAL A O 1
ATOM 1626 N N . VAL A 1 210 ? 1.092 10.607 9.224 1.00 98.44 210 VAL A N 1
ATOM 1627 C CA . VAL A 1 210 ? 1.054 11.250 10.549 1.00 98.44 210 VAL A CA 1
ATOM 1628 C C . VAL A 1 210 ? 1.736 10.419 11.634 1.00 98.44 210 VAL A C 1
ATOM 1630 O O . VAL A 1 210 ? 2.177 10.962 12.645 1.00 98.44 210 VAL A O 1
ATOM 1633 N N . ARG A 1 211 ? 1.842 9.098 11.440 1.00 97.75 211 ARG A N 1
ATOM 1634 C CA . ARG A 1 211 ? 2.375 8.175 12.450 1.00 97.75 211 ARG A CA 1
ATOM 1635 C C . ARG A 1 211 ? 2.911 6.904 11.801 1.00 97.75 211 ARG A C 1
ATOM 1637 O O . ARG A 1 211 ? 2.355 6.422 10.816 1.00 97.75 211 ARG A O 1
ATOM 1644 N N . LYS A 1 212 ? 3.939 6.315 12.412 1.00 98.12 212 LYS A N 1
ATOM 1645 C CA . LYS A 1 212 ? 4.347 4.925 12.179 1.00 98.12 212 LYS A CA 1
ATOM 1646 C C . LYS A 1 212 ? 4.549 4.190 13.497 1.00 98.12 212 LYS A C 1
ATOM 1648 O O . LYS A 1 212 ? 5.179 4.739 14.400 1.00 98.12 212 LYS A O 1
ATOM 1653 N N . TRP A 1 213 ? 4.021 2.977 13.631 1.00 98.12 213 TRP A N 1
ATOM 1654 C CA . TRP A 1 213 ? 4.397 2.031 14.689 1.00 98.12 213 TRP A CA 1
ATOM 1655 C C . TRP A 1 213 ? 5.347 0.997 14.106 1.00 98.12 213 TRP A C 1
ATOM 1657 O O . TRP A 1 213 ? 4.966 0.255 13.211 1.00 98.12 213 TRP A O 1
ATOM 1667 N N . GLU A 1 214 ? 6.595 1.013 14.561 1.00 97.44 214 GLU A N 1
ATOM 1668 C CA . GLU A 1 214 ? 7.680 0.217 13.990 1.00 97.44 214 GLU A CA 1
ATOM 1669 C C . GLU A 1 214 ? 7.730 -1.179 14.601 1.00 97.44 214 GLU A C 1
ATOM 1671 O O . GLU A 1 214 ? 7.644 -1.324 15.821 1.00 97.44 214 GLU A O 1
ATOM 1676 N N . THR A 1 215 ? 7.929 -2.196 13.764 1.00 94.12 215 THR A N 1
ATOM 1677 C CA . THR A 1 215 ? 7.983 -3.595 14.193 1.00 94.12 215 THR A CA 1
ATOM 1678 C C . THR A 1 215 ? 9.277 -4.268 13.764 1.00 94.12 215 THR A C 1
ATOM 1680 O O . THR A 1 215 ? 9.854 -3.987 12.712 1.00 94.12 215 THR A O 1
ATOM 1683 N N . GLU A 1 216 ? 9.736 -5.212 14.584 1.00 90.12 216 GLU A N 1
ATOM 1684 C CA . GLU A 1 216 ? 10.962 -5.974 14.325 1.00 90.12 216 GLU A CA 1
ATOM 1685 C C . GLU A 1 216 ? 10.843 -6.893 13.092 1.00 90.12 216 GLU A C 1
ATOM 1687 O O . GLU A 1 216 ? 11.843 -7.293 12.493 1.00 90.12 216 GLU A O 1
ATOM 1692 N N . PHE A 1 217 ? 9.612 -7.229 12.709 1.00 90.25 217 PHE A N 1
ATOM 1693 C CA . PHE A 1 217 ? 9.264 -8.153 11.634 1.00 90.25 217 PHE A CA 1
ATOM 1694 C C . PHE A 1 217 ? 8.201 -7.536 10.713 1.00 90.25 217 PHE A C 1
ATOM 1696 O O . PHE A 1 217 ? 7.475 -6.643 11.156 1.00 90.25 217 PHE A O 1
ATOM 1703 N N . PRO A 1 218 ? 8.084 -7.990 9.451 1.00 92.06 218 PRO A N 1
ATOM 1704 C CA . PRO A 1 218 ? 7.107 -7.443 8.512 1.00 92.06 218 PRO A CA 1
ATOM 1705 C C . PRO A 1 218 ? 5.662 -7.643 8.977 1.00 92.06 218 PRO A C 1
ATOM 1707 O O . PRO A 1 218 ? 5.320 -8.670 9.570 1.00 92.06 218 PRO A O 1
ATOM 1710 N N . MET A 1 219 ? 4.798 -6.682 8.648 1.00 94.38 219 MET A N 1
ATOM 1711 C CA . MET A 1 219 ? 3.375 -6.753 8.972 1.00 94.38 219 MET A CA 1
ATOM 1712 C C . MET A 1 219 ? 2.614 -7.540 7.906 1.00 94.38 219 MET A C 1
ATOM 1714 O O . MET A 1 219 ? 2.358 -7.047 6.809 1.00 94.38 219 MET A O 1
ATOM 1718 N N . LEU A 1 220 ? 2.246 -8.778 8.243 1.00 92.38 220 LEU A N 1
ATOM 1719 C CA . LEU A 1 220 ? 1.549 -9.705 7.344 1.00 92.38 220 LEU A CA 1
ATOM 1720 C C . LEU A 1 220 ? 0.095 -9.985 7.759 1.00 92.38 220 LEU A C 1
ATOM 1722 O O . LEU A 1 220 ? -0.654 -10.584 6.993 1.00 92.38 220 LEU A O 1
ATOM 1726 N N . GLY A 1 221 ? -0.301 -9.580 8.967 1.00 92.25 221 GLY A N 1
ATOM 1727 C CA . GLY A 1 221 ? -1.553 -9.978 9.613 1.00 92.25 221 GLY A CA 1
ATOM 1728 C C . GLY A 1 221 ? -2.764 -9.087 9.348 1.00 92.25 221 GLY A C 1
ATOM 1729 O O . GLY A 1 221 ? -3.738 -9.228 10.066 1.00 92.25 221 GLY A O 1
ATOM 1730 N N . GLY A 1 222 ? -2.722 -8.168 8.377 1.00 96.44 222 GLY A N 1
ATOM 1731 C CA . GLY A 1 222 ? -3.821 -7.234 8.084 1.00 96.44 222 GLY A CA 1
ATOM 1732 C C . GLY A 1 222 ? -4.184 -6.314 9.257 1.00 96.44 222 GLY A C 1
ATOM 1733 O O . GLY A 1 222 ? -3.603 -6.405 10.333 1.00 96.44 222 GLY A O 1
ATOM 1734 N N . ILE A 1 223 ? -5.138 -5.405 9.062 1.00 98.44 223 ILE A N 1
ATOM 1735 C CA . ILE A 1 223 ? -5.526 -4.435 10.095 1.00 98.44 223 ILE A CA 1
ATOM 1736 C C . ILE A 1 223 ? -7.048 -4.372 10.249 1.00 98.44 223 ILE A C 1
ATOM 1738 O O . ILE A 1 223 ? -7.780 -4.425 9.267 1.00 98.44 223 ILE A O 1
ATOM 1742 N N . LEU A 1 224 ? -7.515 -4.205 11.490 1.00 98.62 224 LEU A N 1
ATOM 1743 C CA . LEU A 1 224 ? -8.905 -3.901 11.837 1.00 98.62 224 LEU A CA 1
ATOM 1744 C C . LEU A 1 224 ? -8.962 -2.698 12.782 1.00 98.62 224 LEU A C 1
ATOM 1746 O O . LEU A 1 224 ? -8.550 -2.806 13.934 1.00 98.62 224 LEU A O 1
ATOM 1750 N N . SER A 1 225 ? -9.534 -1.579 12.343 1.00 98.31 225 SER A N 1
ATOM 1751 C CA . SER A 1 225 ? -9.897 -0.468 13.234 1.00 98.31 225 SER A CA 1
ATOM 1752 C C . SER A 1 225 ? -11.334 -0.609 13.742 1.00 98.31 225 SER A C 1
ATOM 1754 O O . SER A 1 225 ? -12.223 -1.038 13.008 1.00 98.31 225 SER A O 1
ATOM 1756 N N . THR A 1 226 ? -11.584 -0.218 14.990 1.00 98.25 226 THR A N 1
ATOM 1757 C CA . THR A 1 226 ? -12.905 -0.302 15.633 1.00 98.25 226 THR A CA 1
ATOM 1758 C C . THR A 1 226 ? -13.335 1.045 16.208 1.00 98.25 226 THR A C 1
ATOM 1760 O O . THR A 1 226 ? -12.501 1.871 16.567 1.00 98.25 226 THR A O 1
ATOM 1763 N N . ALA A 1 227 ? -14.646 1.250 16.369 1.00 97.50 227 ALA A N 1
ATOM 1764 C CA . ALA A 1 227 ? -15.201 2.475 16.957 1.00 97.50 227 ALA A CA 1
ATOM 1765 C C . ALA A 1 227 ? -14.832 2.687 18.441 1.00 97.50 227 ALA A C 1
ATOM 1767 O O . ALA A 1 227 ? -15.089 3.755 18.985 1.00 97.50 227 ALA A O 1
ATOM 1768 N N . GLY A 1 228 ? -14.234 1.686 19.097 1.00 97.12 228 GLY A N 1
ATOM 1769 C CA . GLY A 1 228 ? -13.723 1.793 20.465 1.00 97.12 228 GLY A CA 1
ATOM 1770 C C . GLY A 1 228 ? -12.373 2.506 20.581 1.00 97.12 228 GLY A C 1
ATOM 1771 O O . GLY A 1 228 ? -11.810 2.513 21.670 1.00 97.12 228 GLY A O 1
ATOM 1772 N N . GLY A 1 229 ? -11.840 3.061 19.486 1.00 97.81 229 GLY A N 1
ATOM 1773 C CA . GLY A 1 229 ? -10.540 3.733 19.479 1.00 97.81 229 GLY A CA 1
ATOM 1774 C C . GLY A 1 229 ? -9.353 2.778 19.347 1.00 97.81 229 GLY A C 1
ATOM 1775 O O . GLY A 1 229 ? -8.260 3.103 19.796 1.00 97.81 229 GLY A O 1
ATOM 1776 N N . LEU A 1 230 ? -9.564 1.581 18.781 1.00 98.38 230 LEU A N 1
ATOM 1777 C CA . LEU A 1 230 ? -8.554 0.516 18.728 1.00 98.38 230 LEU A CA 1
ATOM 1778 C C . LEU A 1 230 ? -8.265 0.042 17.308 1.00 98.38 230 LEU A C 1
ATOM 1780 O O . LEU A 1 230 ? -9.193 -0.146 16.516 1.00 98.38 230 LEU A O 1
ATOM 1784 N N . VAL A 1 231 ? -6.994 -0.259 17.049 1.00 98.62 231 VAL A N 1
ATOM 1785 C CA . VAL A 1 231 ? -6.475 -0.889 15.831 1.00 98.62 231 VAL A CA 1
ATOM 1786 C C . VAL A 1 231 ? -5.871 -2.249 16.184 1.00 98.62 231 VAL A C 1
ATOM 1788 O O . VAL A 1 231 ? -4.863 -2.327 16.879 1.00 98.62 231 VAL A O 1
ATOM 1791 N N . PHE A 1 232 ? -6.477 -3.329 15.699 1.00 98.69 232 PHE A N 1
ATOM 1792 C CA . PHE A 1 232 ? -6.007 -4.699 15.890 1.00 98.69 232 PHE A CA 1
ATOM 1793 C C . PHE A 1 232 ? -5.193 -5.179 14.689 1.00 98.69 232 PHE A C 1
ATOM 1795 O O . PHE A 1 232 ? -5.558 -4.921 13.541 1.00 98.69 232 PHE A O 1
ATOM 1802 N N . THR A 1 233 ? -4.129 -5.935 14.954 1.00 98.06 233 THR A N 1
ATOM 1803 C CA . THR A 1 233 ? -3.328 -6.623 13.931 1.00 98.06 233 THR A CA 1
ATOM 1804 C C . THR A 1 233 ? -2.683 -7.878 14.512 1.00 98.06 233 THR A C 1
ATOM 1806 O O . THR A 1 233 ? -2.413 -7.960 15.712 1.00 98.06 233 THR A O 1
ATOM 1809 N N . GLY A 1 234 ? -2.421 -8.860 13.651 1.00 95.19 234 GLY A N 1
ATOM 1810 C CA . GLY A 1 234 ? -1.516 -9.966 13.952 1.00 95.19 234 GLY A CA 1
ATOM 1811 C C . GLY A 1 234 ? -0.075 -9.616 13.586 1.00 95.19 234 GLY A C 1
ATOM 1812 O O . GLY A 1 234 ? 0.162 -8.930 12.587 1.00 95.19 234 GLY A O 1
ATOM 1813 N N . THR A 1 235 ? 0.885 -10.078 14.379 1.00 92.19 235 THR A N 1
ATOM 1814 C CA . THR A 1 235 ? 2.314 -9.850 14.160 1.00 92.19 235 THR A CA 1
ATOM 1815 C C . THR A 1 235 ? 3.040 -11.153 13.815 1.00 92.19 235 THR A C 1
ATOM 1817 O O . THR A 1 235 ? 2.597 -12.263 14.128 1.00 92.19 235 THR A O 1
ATOM 1820 N N . ALA A 1 236 ? 4.178 -11.038 13.129 1.00 87.62 236 ALA A N 1
ATOM 1821 C CA . ALA A 1 236 ? 4.943 -12.207 12.700 1.00 87.62 236 ALA A CA 1
ATOM 1822 C C . ALA A 1 236 ? 5.649 -12.929 13.867 1.00 87.62 236 ALA A C 1
ATOM 1824 O O . ALA A 1 236 ? 5.860 -14.135 13.784 1.00 87.62 236 ALA A O 1
ATOM 1825 N N . ASP A 1 237 ? 5.947 -12.244 14.973 1.00 85.94 237 ASP A N 1
ATOM 1826 C CA . ASP A 1 237 ? 6.410 -12.847 16.235 1.00 85.94 237 ASP A CA 1
ATOM 1827 C C . ASP A 1 237 ? 5.315 -13.647 16.966 1.00 85.94 237 ASP A C 1
ATOM 1829 O O . ASP A 1 237 ? 5.608 -14.329 17.942 1.00 85.94 237 ASP A O 1
ATOM 1833 N N . GLY A 1 238 ? 4.081 -13.652 16.450 1.00 88.62 238 GLY A N 1
ATOM 1834 C CA . GLY A 1 238 ? 3.010 -14.540 16.901 1.00 88.62 238 GLY A CA 1
ATOM 1835 C C . GLY A 1 238 ? 2.058 -13.934 17.921 1.00 88.62 238 GLY A C 1
ATOM 1836 O O . GLY A 1 238 ? 1.323 -14.672 18.585 1.00 88.62 238 GLY A O 1
ATOM 1837 N N . ALA A 1 239 ? 2.016 -12.606 18.007 1.00 93.81 239 ALA A N 1
ATOM 1838 C CA . ALA A 1 239 ? 1.094 -11.897 18.871 1.00 93.81 239 ALA A CA 1
ATOM 1839 C C . ALA A 1 239 ? -0.109 -11.335 18.107 1.00 93.81 239 ALA A C 1
ATOM 1841 O O . ALA A 1 239 ? -0.022 -10.915 16.951 1.00 93.81 239 ALA A O 1
ATOM 1842 N N . VAL A 1 240 ? -1.245 -11.271 18.796 1.00 97.19 240 VAL A N 1
ATOM 1843 C CA . VAL A 1 240 ? -2.311 -10.320 18.473 1.00 97.19 240 VAL A CA 1
ATOM 1844 C C . VAL A 1 240 ? -2.059 -9.081 19.310 1.00 97.19 240 VAL A C 1
ATOM 1846 O O . VAL A 1 240 ? -1.905 -9.187 20.528 1.00 97.19 240 VAL A O 1
ATOM 1849 N N . VAL A 1 241 ? -2.040 -7.915 18.676 1.00 98.06 241 VAL A N 1
ATOM 1850 C CA . VAL A 1 241 ? -1.866 -6.636 19.368 1.00 98.06 241 VAL A CA 1
ATOM 1851 C C . VAL A 1 241 ? -3.060 -5.727 19.123 1.00 98.06 241 VAL A C 1
ATOM 1853 O O . VAL A 1 241 ? -3.703 -5.799 18.072 1.00 98.06 241 VAL A O 1
ATOM 1856 N N . ALA A 1 242 ? -3.344 -4.873 20.102 1.00 98.62 242 ALA A N 1
ATOM 1857 C CA . ALA A 1 242 ? -4.240 -3.738 19.955 1.00 98.62 242 ALA A CA 1
ATOM 1858 C C . ALA A 1 242 ? -3.447 -2.452 20.188 1.00 98.62 242 ALA A C 1
ATOM 1860 O O . ALA A 1 242 ? -2.752 -2.309 21.200 1.00 98.62 242 ALA A O 1
ATOM 1861 N N . LEU A 1 243 ? -3.568 -1.530 19.243 1.00 98.69 243 LEU A N 1
ATOM 1862 C CA . LEU A 1 243 ? -2.981 -0.202 19.292 1.00 98.69 243 LEU A CA 1
ATOM 1863 C C . LEU A 1 243 ? -4.089 0.829 19.525 1.00 98.69 243 LEU A C 1
ATOM 1865 O O . LEU A 1 243 ? -5.213 0.633 19.061 1.00 98.69 243 LEU A O 1
ATOM 1869 N N . ASP A 1 244 ? -3.772 1.933 20.192 1.00 98.50 244 ASP A N 1
ATOM 1870 C CA . ASP A 1 244 ? -4.627 3.127 20.192 1.00 98.50 244 ASP A CA 1
ATOM 1871 C C . ASP A 1 244 ? -4.761 3.682 18.759 1.00 98.50 244 ASP A C 1
ATOM 1873 O O . ASP A 1 244 ? -3.771 3.780 18.032 1.00 98.50 244 ASP A O 1
ATOM 1877 N N . ASP A 1 245 ? -5.970 4.021 18.310 1.00 97.81 245 ASP A N 1
ATOM 1878 C CA . ASP A 1 245 ? -6.215 4.412 16.914 1.00 97.81 245 ASP A CA 1
ATOM 1879 C C . ASP A 1 245 ? -5.636 5.783 16.536 1.00 97.81 245 ASP A C 1
ATOM 1881 O O . ASP A 1 245 ? -5.449 6.078 15.354 1.00 97.81 245 ASP A O 1
ATOM 1885 N N . THR A 1 246 ? -5.297 6.608 17.516 1.00 95.69 246 THR A N 1
ATOM 1886 C CA . THR A 1 246 ? -4.762 7.947 17.300 1.00 95.69 246 THR A CA 1
ATOM 1887 C C . THR A 1 246 ? -3.257 7.937 17.495 1.00 95.69 246 THR A C 1
ATOM 1889 O O . THR A 1 246 ? -2.497 8.401 16.640 1.00 95.69 246 THR A O 1
ATOM 1892 N N . THR A 1 247 ? -2.804 7.381 18.615 1.00 97.25 247 THR A N 1
ATOM 1893 C CA . THR A 1 247 ? -1.398 7.397 18.979 1.00 97.25 247 THR A CA 1
ATOM 1894 C C . THR A 1 247 ? -0.641 6.213 18.429 1.00 97.25 247 THR A C 1
ATOM 1896 O O . THR A 1 247 ? 0.565 6.325 18.481 1.00 97.25 247 THR A O 1
ATOM 1899 N N . LEU A 1 248 ? -1.258 5.128 17.934 1.00 98.06 248 LEU A N 1
ATOM 1900 C CA . LEU A 1 248 ? -0.685 3.789 17.643 1.00 98.06 248 LEU A CA 1
ATOM 1901 C C . LEU A 1 248 ? 0.198 3.193 18.754 1.00 98.06 248 LEU A C 1
ATOM 1903 O O . LEU A 1 248 ? 1.101 2.397 18.477 1.00 98.06 248 LEU A O 1
ATOM 1907 N N . GLU A 1 249 ? 0.050 3.634 20.001 1.00 98.06 249 GLU A N 1
ATOM 1908 C CA . GLU A 1 249 ? 0.733 2.992 21.125 1.00 98.06 249 GLU A CA 1
ATOM 1909 C C . GLU A 1 249 ? 0.126 1.610 21.366 1.00 98.06 249 GLU A C 1
ATOM 1911 O O . GLU A 1 249 ? -1.092 1.449 21.327 1.00 98.06 249 GLU A O 1
ATOM 1916 N N . GLU A 1 250 ? 0.974 0.604 21.587 1.00 98.19 250 GLU A N 1
ATOM 1917 C CA . GLU A 1 250 ? 0.512 -0.737 21.940 1.00 98.19 250 GLU A CA 1
ATOM 1918 C C . GLU A 1 250 ? -0.078 -0.700 23.351 1.00 98.19 250 GLU A C 1
ATOM 1920 O O . GLU A 1 250 ? 0.627 -0.410 24.318 1.00 98.19 250 GLU A O 1
ATOM 1925 N N . ILE A 1 251 ? -1.372 -0.992 23.468 1.00 97.94 251 ILE A N 1
ATOM 1926 C CA . ILE A 1 251 ? -2.079 -0.990 24.755 1.00 97.94 251 ILE A CA 1
ATOM 1927 C C . ILE A 1 251 ? -2.406 -2.401 25.247 1.00 97.94 251 ILE A C 1
ATOM 1929 O O . ILE A 1 251 ? -2.729 -2.599 26.419 1.00 97.94 251 ILE A O 1
ATOM 1933 N N . TRP A 1 252 ? -2.359 -3.387 24.349 1.00 98.50 252 TRP A N 1
ATOM 1934 C CA . TRP A 1 252 ? -2.648 -4.778 24.661 1.00 98.50 252 TRP A CA 1
ATOM 1935 C C . TRP A 1 252 ? -1.938 -5.724 23.695 1.00 98.50 252 TRP A C 1
ATOM 1937 O O . TRP A 1 252 ? -1.817 -5.441 22.502 1.00 98.50 252 TRP A O 1
ATOM 1947 N N . ARG A 1 253 ? -1.531 -6.878 24.224 1.00 97.75 253 ARG A N 1
ATOM 1948 C CA . ARG A 1 253 ? -0.833 -7.941 23.507 1.00 97.75 253 ARG A CA 1
ATOM 1949 C C . ARG A 1 253 ? -1.239 -9.304 24.047 1.00 97.75 253 ARG A C 1
ATOM 1951 O O . ARG A 1 253 ? -1.368 -9.484 25.260 1.00 97.75 253 ARG A O 1
ATOM 1958 N N . PHE A 1 254 ? -1.384 -10.272 23.151 1.00 96.75 254 PHE A N 1
ATOM 1959 C CA . PHE A 1 254 ? -1.597 -11.672 23.491 1.00 96.75 254 PHE A CA 1
ATOM 1960 C C . PHE A 1 254 ? -0.798 -12.590 22.575 1.00 96.75 254 PHE A C 1
ATOM 1962 O O . PHE A 1 254 ? -0.954 -12.552 21.356 1.00 96.75 254 PHE A O 1
ATOM 1969 N N . GLU A 1 255 ? 0.016 -13.447 23.181 1.00 94.44 255 GLU A N 1
ATOM 1970 C CA . GLU A 1 255 ? 0.856 -14.410 22.476 1.00 94.44 255 GLU A CA 1
ATOM 1971 C C . GLU A 1 255 ? 0.048 -15.643 22.067 1.00 94.44 255 GLU A C 1
ATOM 1973 O O . GLU A 1 255 ? -0.505 -16.353 22.909 1.00 94.44 255 GLU A O 1
ATOM 1978 N N . THR A 1 256 ? -0.005 -15.916 20.765 1.00 90.12 256 THR A N 1
ATOM 1979 C CA . THR A 1 256 ? -0.737 -17.066 20.207 1.00 90.12 256 THR A CA 1
ATOM 1980 C C . THR A 1 256 ? 0.145 -18.296 20.004 1.00 90.12 256 THR A C 1
ATOM 1982 O O . THR A 1 256 ? -0.367 -19.398 19.816 1.00 90.12 256 THR A O 1
ATOM 1985 N N . GLY A 1 257 ? 1.470 -18.120 20.062 1.00 81.94 257 GLY A N 1
ATOM 1986 C CA . GLY A 1 257 ? 2.458 -19.188 19.897 1.00 81.94 257 GLY A CA 1
ATOM 1987 C C . GLY A 1 257 ? 2.794 -19.542 18.444 1.00 81.94 257 GLY A C 1
ATOM 1988 O O . GLY A 1 257 ? 3.613 -20.430 18.222 1.00 81.94 257 GLY A O 1
ATOM 1989 N N . SER A 1 258 ? 2.202 -18.872 17.450 1.00 85.69 258 SER A N 1
ATOM 1990 C CA . SER A 1 258 ? 2.589 -18.998 16.039 1.00 85.69 258 SER A CA 1
ATOM 1991 C C . SER A 1 258 ? 2.345 -17.688 15.293 1.00 85.69 258 SER A C 1
ATOM 1993 O O . SER A 1 258 ? 1.461 -16.917 15.657 1.00 85.69 258 SER A O 1
ATOM 1995 N N . SER A 1 259 ? 3.139 -17.414 14.260 1.00 86.62 259 SER A N 1
ATOM 1996 C CA . SER A 1 259 ? 3.033 -16.192 13.463 1.00 86.62 259 SER A CA 1
ATOM 1997 C C . SER A 1 259 ? 1.661 -16.030 12.821 1.00 86.62 259 SER A C 1
ATOM 1999 O O . SER A 1 259 ? 1.000 -17.005 12.454 1.00 86.62 259 SER A O 1
ATOM 2001 N N . ILE A 1 260 ? 1.265 -14.776 12.618 1.00 89.12 260 ILE A N 1
ATOM 2002 C CA . ILE A 1 260 ? -0.049 -14.440 12.082 1.00 89.12 260 ILE A CA 1
ATOM 2003 C C . ILE A 1 260 ? 0.099 -13.692 10.758 1.00 89.12 260 ILE A C 1
ATOM 2005 O O . ILE A 1 260 ? 0.754 -12.653 10.683 1.00 89.12 260 ILE A O 1
ATOM 2009 N N . ASN A 1 261 ? -0.537 -14.215 9.709 1.00 89.62 261 ASN A N 1
ATOM 2010 C CA . ASN A 1 261 ? -0.613 -13.579 8.392 1.00 89.62 261 ASN A CA 1
ATOM 2011 C C . ASN A 1 261 ? -2.055 -13.414 7.863 1.00 89.62 261 ASN A C 1
ATOM 2013 O O . ASN A 1 261 ? -2.256 -13.151 6.673 1.00 89.62 261 ASN A O 1
ATOM 2017 N N . ALA A 1 262 ? -3.046 -13.590 8.743 1.00 92.12 262 ALA A N 1
ATOM 2018 C CA . ALA A 1 262 ? -4.467 -13.446 8.453 1.00 92.12 262 ALA A CA 1
ATOM 2019 C C . ALA A 1 262 ? -5.031 -12.173 9.106 1.00 92.12 262 ALA A C 1
ATOM 2021 O O . ALA A 1 262 ? -4.664 -11.891 10.247 1.00 92.12 262 ALA A O 1
ATOM 2022 N N . PRO A 1 263 ? -5.940 -11.441 8.431 1.00 95.81 263 PRO A N 1
ATOM 2023 C CA . PRO A 1 263 ? -6.570 -10.249 8.987 1.00 95.81 263 PRO A CA 1
ATOM 2024 C C . PRO A 1 263 ? -7.457 -10.558 10.205 1.00 95.81 263 PRO A C 1
ATOM 2026 O O . PRO A 1 263 ? -8.189 -11.553 10.186 1.00 95.81 263 PRO A O 1
ATOM 2029 N N . PRO A 1 264 ? -7.454 -9.702 11.244 1.00 97.81 264 PRO A N 1
ATOM 2030 C CA . PRO A 1 264 ? -8.451 -9.758 12.306 1.00 97.81 264 PRO A CA 1
ATOM 2031 C C . PRO A 1 264 ? -9.849 -9.388 11.798 1.00 97.81 264 PRO A C 1
ATOM 2033 O O . PRO A 1 264 ? -10.016 -8.562 10.902 1.00 97.81 264 PRO A O 1
ATOM 2036 N N . MET A 1 265 ? -10.870 -9.946 12.444 1.00 98.50 265 MET A N 1
ATOM 2037 C CA . MET A 1 265 ? -12.272 -9.563 12.284 1.00 98.50 265 MET A CA 1
ATOM 2038 C C . MET A 1 265 ? -12.948 -9.371 13.644 1.00 98.50 265 MET A C 1
ATOM 2040 O O . MET A 1 265 ? -12.476 -9.870 14.668 1.00 98.50 265 MET A O 1
ATOM 2044 N N . THR A 1 266 ? -14.094 -8.693 13.655 1.00 98.50 266 THR A N 1
ATOM 2045 C CA . THR A 1 266 ? -14.936 -8.557 14.848 1.00 98.50 266 THR A CA 1
ATOM 2046 C C . THR A 1 266 ? -16.393 -8.888 14.551 1.00 98.50 266 THR A C 1
ATOM 2048 O O . THR A 1 266 ? -16.854 -8.719 13.424 1.00 98.50 266 THR A O 1
ATOM 2051 N N . TYR A 1 267 ? -17.108 -9.387 15.556 1.00 98.44 267 TYR A N 1
ATOM 2052 C CA . TYR A 1 267 ? -18.542 -9.661 15.506 1.00 98.44 267 TYR A CA 1
ATOM 2053 C C . TYR A 1 267 ? -19.147 -9.558 16.907 1.00 98.44 267 TYR A C 1
ATOM 2055 O O . TYR A 1 267 ? -18.427 -9.574 17.904 1.00 98.44 267 TYR A O 1
ATOM 2063 N N . GLU A 1 268 ? -20.471 -9.477 16.987 1.00 98.56 268 GLU A N 1
ATOM 2064 C CA . GLU A 1 268 ? -21.208 -9.535 18.248 1.00 98.56 268 GLU A CA 1
ATOM 2065 C C . GLU A 1 268 ? -22.034 -10.822 18.313 1.00 98.56 268 GLU A C 1
ATOM 2067 O O . GLU A 1 268 ? -22.658 -11.219 17.328 1.00 98.56 268 GLU A O 1
ATOM 2072 N N . ALA A 1 269 ? -22.038 -11.466 19.477 1.00 98.19 269 ALA A N 1
ATOM 2073 C CA . ALA A 1 269 ? -22.946 -12.559 19.796 1.00 98.19 269 ALA A CA 1
ATOM 2074 C C . ALA A 1 269 ? -23.436 -12.401 21.240 1.00 98.19 269 ALA A C 1
ATOM 2076 O O . ALA A 1 269 ? -22.632 -12.173 22.146 1.00 98.19 269 ALA A O 1
ATOM 2077 N N . ASP A 1 270 ? -24.753 -12.493 21.439 1.00 97.75 270 ASP A N 1
ATOM 2078 C CA . ASP A 1 270 ? -25.418 -12.357 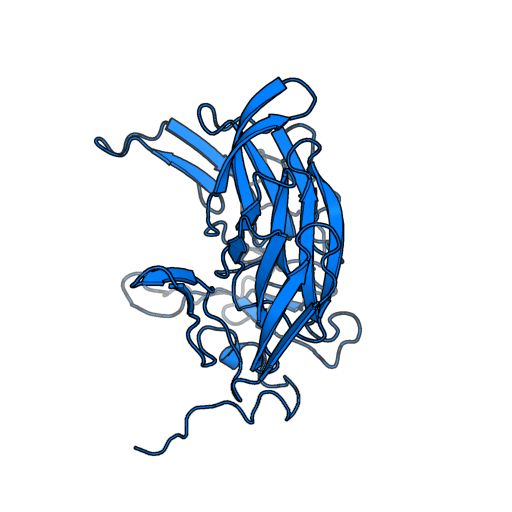22.743 1.00 97.75 270 ASP A CA 1
ATOM 2079 C C . ASP A 1 270 ? -25.019 -11.083 23.519 1.00 97.75 270 ASP A C 1
ATOM 2081 O O . ASP A 1 270 ? -24.774 -11.113 24.726 1.00 97.75 270 ASP A O 1
ATOM 2085 N N . GLY A 1 271 ? -24.921 -9.946 22.818 1.00 98.00 271 GLY A N 1
ATOM 2086 C CA . GLY A 1 271 ? -24.574 -8.648 23.410 1.00 98.00 271 GLY A CA 1
ATOM 2087 C C . GLY A 1 271 ? -23.103 -8.497 23.810 1.00 98.00 271 GLY A C 1
ATOM 2088 O O . GLY A 1 271 ? -22.752 -7.546 24.510 1.00 98.00 271 GLY A O 1
ATOM 2089 N N . LYS A 1 272 ? -22.231 -9.426 23.399 1.00 98.38 272 LYS A N 1
ATOM 2090 C CA . LYS A 1 272 ? -20.785 -9.363 23.628 1.00 98.38 272 LYS A CA 1
ATOM 2091 C C . LYS A 1 272 ? -20.034 -9.285 22.302 1.00 98.38 272 LYS A C 1
ATOM 2093 O O . LYS A 1 272 ? -20.225 -10.125 21.425 1.00 98.38 272 LYS A O 1
ATOM 2098 N N . GLN A 1 273 ? -19.148 -8.299 22.182 1.00 98.50 273 GLN A N 1
ATOM 2099 C CA . GLN A 1 273 ? -18.234 -8.174 21.050 1.00 98.50 273 GLN A CA 1
ATOM 2100 C C . GLN A 1 273 ? -17.063 -9.158 21.188 1.00 98.50 273 GLN A C 1
ATOM 2102 O O . GLN A 1 273 ? -16.483 -9.318 22.265 1.00 98.50 273 GLN A O 1
ATOM 2107 N N . TYR A 1 274 ? -16.694 -9.782 20.076 1.00 98.50 274 TYR A N 1
ATOM 2108 C CA . TYR A 1 274 ? -15.558 -10.680 19.939 1.00 98.50 274 TYR A CA 1
ATOM 2109 C C . TYR A 1 274 ? -14.608 -10.154 18.866 1.00 98.50 274 TYR A C 1
ATOM 2111 O O . TYR A 1 274 ? -15.042 -9.614 17.845 1.00 98.50 274 TYR A O 1
ATOM 2119 N N . ILE A 1 275 ? -13.311 -10.347 19.091 1.00 98.12 275 ILE A N 1
ATOM 2120 C CA . ILE A 1 275 ? -12.268 -10.237 18.070 1.00 98.12 275 ILE A CA 1
ATOM 2121 C C . ILE A 1 275 ? -11.824 -11.661 17.742 1.00 98.12 275 ILE A C 1
ATOM 2123 O O . ILE A 1 275 ? -11.561 -12.448 18.652 1.00 98.12 275 ILE A O 1
ATOM 2127 N N . ALA A 1 276 ? -11.767 -12.000 16.459 1.00 97.75 276 ALA A N 1
ATOM 2128 C CA . ALA A 1 276 ? -11.308 -13.296 15.979 1.00 97.75 276 ALA A CA 1
ATOM 2129 C C . ALA A 1 276 ? -10.222 -13.112 14.921 1.00 97.75 276 ALA A C 1
ATOM 2131 O O . ALA A 1 276 ? -10.296 -12.213 14.085 1.00 97.75 276 ALA A O 1
ATOM 2132 N N . ILE A 1 277 ? -9.214 -13.975 14.966 1.00 96.75 277 ILE A N 1
ATOM 2133 C CA . ILE A 1 277 ? -8.089 -13.970 14.037 1.00 96.75 277 ILE A CA 1
ATOM 2134 C C . ILE A 1 277 ? -7.574 -15.396 13.874 1.00 96.75 277 ILE A C 1
ATOM 2136 O O . ILE A 1 277 ? -7.540 -16.169 14.834 1.00 96.75 277 ILE A O 1
ATOM 2140 N N . GLN A 1 278 ? -7.219 -15.762 12.647 1.00 95.38 278 GLN A N 1
ATOM 2141 C CA . GLN A 1 278 ? -6.642 -17.069 12.357 1.00 95.38 278 GLN A CA 1
ATOM 2142 C C . GLN A 1 278 ? -5.137 -17.044 12.638 1.00 95.38 278 GLN A C 1
ATOM 2144 O O . GLN A 1 278 ? -4.442 -16.116 12.237 1.00 95.38 278 GLN A O 1
ATOM 2149 N N . VAL A 1 279 ? -4.641 -18.082 13.310 1.00 91.81 279 VAL A N 1
ATOM 2150 C CA . VAL A 1 279 ? -3.230 -18.226 13.691 1.00 91.81 279 VAL A CA 1
ATOM 2151 C C . VAL A 1 279 ? -2.565 -19.278 12.805 1.00 91.81 279 VAL A C 1
ATOM 2153 O O . VAL A 1 279 ? -3.143 -20.343 12.573 1.00 91.81 279 VAL A O 1
ATOM 2156 N N . GLY A 1 280 ? -1.356 -18.986 12.324 1.00 84.94 280 GLY A N 1
ATOM 2157 C CA . GLY A 1 280 ? -0.557 -19.881 11.492 1.00 84.94 280 GLY A CA 1
ATOM 2158 C C . GLY A 1 280 ? 0.128 -19.144 10.345 1.00 84.94 280 GLY A C 1
ATOM 2159 O O . GLY A 1 280 ? -0.501 -18.372 9.622 1.00 84.94 280 GLY A O 1
ATOM 2160 N N . LEU A 1 281 ? 1.419 -19.416 10.148 1.00 77.62 281 LEU A N 1
ATOM 2161 C CA . LEU A 1 281 ? 2.181 -18.853 9.037 1.00 77.62 281 LEU A CA 1
ATOM 2162 C C . LEU A 1 281 ? 1.952 -19.643 7.742 1.00 77.62 281 LEU A C 1
ATOM 2164 O O . LEU A 1 281 ? 2.000 -20.872 7.730 1.00 77.62 281 LEU A O 1
ATOM 2168 N N . GLY A 1 282 ? 1.786 -18.935 6.625 1.00 75.06 282 GLY A N 1
ATOM 2169 C CA . GLY A 1 282 ? 1.688 -19.530 5.293 1.00 75.06 282 GLY A CA 1
ATOM 2170 C C . GLY A 1 282 ? 1.974 -18.527 4.173 1.00 75.06 282 GLY A C 1
ATOM 2171 O O . GLY A 1 282 ? 2.508 -17.441 4.406 1.00 75.06 282 GLY A O 1
ATOM 2172 N N . GLY A 1 283 ? 1.594 -18.879 2.944 1.00 71.31 283 GLY A N 1
ATOM 2173 C CA . GLY A 1 283 ? 1.808 -18.037 1.761 1.00 71.31 283 GLY A CA 1
ATOM 2174 C C . GLY A 1 283 ? 3.268 -18.005 1.297 1.00 71.31 283 GLY A C 1
ATOM 2175 O O . GLY A 1 283 ? 4.032 -18.931 1.554 1.00 71.31 283 GLY A O 1
ATOM 2176 N N . ALA A 1 284 ? 3.661 -16.938 0.597 1.00 62.12 284 ALA A N 1
ATOM 2177 C CA . ALA A 1 284 ? 5.026 -16.777 0.085 1.00 62.12 284 ALA A CA 1
ATOM 2178 C C . ALA A 1 284 ? 6.057 -16.402 1.174 1.00 62.12 284 ALA A C 1
ATOM 2180 O O . ALA A 1 284 ? 7.255 -16.550 0.954 1.00 62.12 284 ALA A O 1
ATOM 2181 N N . GLY A 1 285 ? 5.612 -15.959 2.359 1.00 55.59 285 GLY A N 1
ATOM 2182 C CA . GLY A 1 285 ? 6.485 -15.539 3.468 1.00 55.59 285 GLY A CA 1
ATOM 2183 C C . GLY A 1 285 ? 7.493 -16.610 3.923 1.00 55.59 285 GLY A C 1
ATOM 2184 O O . GLY A 1 285 ? 8.690 -16.329 3.930 1.00 55.59 285 GLY A O 1
ATOM 2185 N N . PRO A 1 286 ? 7.060 -17.853 4.220 1.00 53.12 286 PRO A N 1
ATOM 2186 C CA . PRO A 1 286 ? 7.953 -18.978 4.527 1.00 53.12 286 PRO A CA 1
ATOM 2187 C C . PRO A 1 286 ? 8.949 -19.345 3.419 1.00 53.12 286 PRO A C 1
ATOM 2189 O O . PRO A 1 286 ? 10.003 -19.899 3.712 1.00 53.12 286 PRO A O 1
ATOM 2192 N N . LEU A 1 287 ? 8.618 -19.065 2.152 1.00 46.72 287 LEU A N 1
ATOM 2193 C CA . LEU A 1 287 ? 9.478 -19.358 0.998 1.00 46.72 287 LEU A CA 1
ATOM 2194 C C . LEU A 1 287 ? 10.501 -18.239 0.739 1.00 46.72 287 LEU A C 1
ATOM 2196 O O . LEU A 1 287 ? 11.587 -18.516 0.240 1.00 46.72 287 LEU A O 1
ATOM 2200 N N . GLY A 1 288 ? 10.157 -16.988 1.070 1.00 41.97 288 GLY A N 1
ATOM 2201 C CA . GLY A 1 288 ? 10.986 -15.802 0.831 1.00 41.97 288 GLY A CA 1
ATOM 2202 C C . GLY A 1 288 ? 11.862 -15.364 2.009 1.00 41.97 288 GLY A C 1
ATOM 2203 O O . GLY A 1 288 ? 12.848 -14.669 1.788 1.00 41.97 288 GLY A O 1
ATOM 2204 N N . CYS A 1 289 ? 11.555 -15.780 3.243 1.00 44.28 289 CYS A N 1
ATOM 2205 C CA . CYS A 1 289 ? 12.310 -15.395 4.444 1.00 44.28 289 CYS A CA 1
ATOM 2206 C C . CYS A 1 289 ? 12.817 -16.605 5.261 1.00 44.28 289 CYS A C 1
ATOM 2208 O O . CYS A 1 289 ? 12.516 -16.680 6.458 1.00 44.28 289 CYS A O 1
ATOM 2210 N N . PRO A 1 290 ? 13.576 -17.549 4.664 1.00 41.25 290 PRO A N 1
ATOM 2211 C CA . PRO A 1 290 ? 14.081 -18.728 5.375 1.00 41.25 290 PRO A CA 1
ATOM 2212 C C . PRO A 1 290 ? 15.032 -18.375 6.535 1.00 41.25 290 PRO A C 1
ATOM 2214 O O . PRO A 1 290 ? 15.066 -19.108 7.518 1.00 41.25 290 PRO A O 1
ATOM 2217 N N . ASP A 1 291 ? 15.720 -17.227 6.461 1.00 40.38 291 ASP A N 1
ATOM 2218 C CA . ASP A 1 291 ? 16.649 -16.728 7.493 1.00 40.38 291 ASP A CA 1
ATOM 2219 C C . ASP A 1 291 ? 16.017 -15.713 8.453 1.00 40.38 291 ASP A C 1
ATOM 2221 O O . ASP A 1 291 ? 16.703 -15.002 9.194 1.00 40.38 291 ASP A O 1
ATOM 2225 N N . SER A 1 292 ? 14.685 -15.654 8.478 1.00 44.50 292 SER A N 1
ATOM 2226 C CA . SER A 1 292 ? 14.005 -15.175 9.672 1.00 44.50 292 SER A CA 1
ATOM 2227 C C . SER A 1 292 ? 14.592 -15.942 10.864 1.00 44.50 292 SER A C 1
ATOM 2229 O O . SER A 1 292 ? 14.569 -17.172 10.820 1.00 44.50 292 SER A O 1
ATOM 2231 N N . PRO A 1 293 ? 15.171 -15.277 11.881 1.00 40.12 293 PRO A N 1
ATOM 2232 C CA . PRO A 1 293 ? 15.978 -15.935 12.907 1.00 40.12 293 PRO A CA 1
ATOM 2233 C C . PRO A 1 293 ? 15.221 -17.103 13.559 1.00 40.12 293 PRO A C 1
ATOM 2235 O O . PRO A 1 293 ? 13.993 -17.144 13.459 1.00 40.12 293 PRO A O 1
ATOM 2238 N N . PRO A 1 294 ? 15.900 -18.004 14.300 1.00 43.59 294 PRO A N 1
ATOM 2239 C CA . PRO A 1 294 ? 15.306 -19.180 14.955 1.00 43.59 294 PRO A CA 1
ATOM 2240 C C . PRO A 1 294 ? 13.964 -18.965 15.703 1.00 43.59 294 PRO A C 1
ATOM 2242 O O . PRO A 1 294 ? 13.237 -19.923 15.956 1.00 43.59 294 PRO A O 1
ATOM 2245 N N . LEU A 1 295 ? 13.617 -17.711 16.013 1.00 43.16 295 LEU A N 1
ATOM 2246 C CA . LEU A 1 295 ? 12.327 -17.228 16.512 1.00 43.16 295 LEU A CA 1
ATOM 2247 C C . LEU A 1 295 ? 11.120 -17.498 15.587 1.00 43.16 295 LEU A C 1
ATOM 2249 O O . LEU A 1 295 ? 10.036 -17.751 16.100 1.00 43.16 295 LEU A O 1
ATOM 2253 N N . LEU A 1 296 ? 11.275 -17.492 14.257 1.00 44.75 296 LEU A N 1
ATOM 2254 C CA . LEU A 1 296 ? 10.176 -17.746 13.305 1.00 44.75 296 LEU A CA 1
ATOM 2255 C C . LEU A 1 296 ? 10.049 -19.235 12.922 1.00 44.75 296 LEU A C 1
ATOM 2257 O O . LEU A 1 296 ? 8.957 -19.715 12.622 1.00 44.75 296 LEU A O 1
ATOM 2261 N N . THR A 1 297 ? 11.136 -20.009 13.020 1.00 43.28 297 THR A N 1
ATOM 2262 C CA . THR A 1 297 ? 11.138 -21.469 12.786 1.00 43.28 297 THR A CA 1
ATOM 2263 C C . THR A 1 297 ? 10.449 -22.287 13.883 1.00 43.28 297 THR A C 1
ATOM 2265 O O . THR A 1 297 ? 10.212 -23.478 13.693 1.00 43.28 297 THR A O 1
ATOM 2268 N N . ALA A 1 298 ? 10.089 -21.676 15.016 1.00 39.34 298 ALA A N 1
ATOM 2269 C CA . ALA A 1 298 ? 9.376 -22.353 16.103 1.00 39.34 298 ALA A CA 1
ATOM 2270 C C . ALA A 1 298 ? 7.849 -22.454 15.886 1.00 39.34 298 ALA A C 1
ATOM 2272 O O . ALA A 1 298 ? 7.157 -23.047 16.708 1.00 39.34 298 ALA A O 1
ATOM 2273 N N . ALA A 1 299 ? 7.321 -21.901 14.788 1.00 39.62 299 ALA A N 1
ATOM 2274 C CA . ALA A 1 299 ? 5.888 -21.670 14.594 1.00 39.62 299 ALA A CA 1
ATOM 2275 C C . ALA A 1 299 ? 5.248 -22.454 13.430 1.00 39.62 299 ALA A C 1
ATOM 2277 O O . ALA A 1 299 ? 4.150 -22.103 12.990 1.00 39.62 299 ALA A O 1
ATOM 2278 N N . GLY A 1 300 ? 5.900 -23.499 12.911 1.00 34.75 300 GLY A N 1
ATOM 2279 C CA . GLY A 1 300 ? 5.276 -24.399 11.938 1.00 34.75 300 GLY A CA 1
ATOM 2280 C C . GLY A 1 300 ? 4.328 -25.391 12.629 1.00 34.75 300 GLY A C 1
ATOM 2281 O O . GLY A 1 300 ? 4.736 -25.993 13.625 1.00 34.75 300 GLY A O 1
ATOM 2282 N N . PRO A 1 301 ? 3.096 -25.630 12.132 1.00 32.28 301 PRO A N 1
ATOM 2283 C CA . PRO A 1 301 ? 2.371 -26.831 12.520 1.00 32.28 301 PRO A CA 1
ATOM 2284 C C . PRO A 1 301 ? 3.245 -28.030 12.146 1.00 32.28 301 PRO A C 1
ATOM 2286 O O . PRO A 1 301 ? 3.741 -28.132 11.024 1.00 32.28 301 PRO A O 1
ATOM 2289 N N . SER A 1 302 ? 3.477 -28.898 13.126 1.00 31.84 302 SER A N 1
ATOM 2290 C CA . SER A 1 302 ? 4.232 -30.134 12.980 1.00 31.84 302 SER A CA 1
ATOM 2291 C C . SER A 1 302 ? 3.905 -30.838 11.664 1.00 31.84 302 SER A C 1
ATOM 2293 O O . SER A 1 302 ? 2.742 -31.141 11.393 1.00 31.84 302 SER A O 1
ATOM 2295 N N . THR A 1 303 ? 4.935 -31.193 10.903 1.00 31.03 303 THR A N 1
ATOM 2296 C CA . THR A 1 303 ? 4.921 -32.271 9.906 1.00 31.03 303 THR A CA 1
ATOM 2297 C C . THR A 1 303 ? 4.747 -33.632 10.595 1.00 31.03 303 THR A C 1
ATOM 2299 O O . THR A 1 303 ? 5.584 -34.525 10.499 1.00 31.03 303 THR A O 1
ATOM 2302 N N . ALA A 1 304 ? 3.652 -33.776 11.336 1.00 29.27 304 ALA A N 1
ATOM 2303 C CA . ALA A 1 304 ? 3.216 -35.008 11.965 1.00 29.27 304 ALA A CA 1
ATOM 2304 C C . ALA A 1 304 ? 1.764 -35.269 11.559 1.00 29.27 304 ALA A C 1
ATOM 2306 O O . ALA A 1 304 ? 0.851 -35.035 12.344 1.00 29.27 304 ALA A O 1
ATOM 2307 N N . LEU A 1 305 ? 1.594 -35.715 10.312 1.00 29.73 305 LEU A N 1
ATOM 2308 C CA . LEU A 1 305 ? 0.642 -36.737 9.868 1.00 29.73 305 LEU A CA 1
ATOM 2309 C C . LEU A 1 305 ? 1.217 -37.403 8.612 1.00 29.73 305 LEU A C 1
ATOM 2311 O O . LEU A 1 305 ? 1.619 -36.657 7.691 1.00 29.73 305 LEU A O 1
#

Secondary structure (DSSP, 8-state):
--TTEEEEE-TTT--EEEEEESSTT-SS-----S--EEEEEEETTEEEEEEEEE-TTSEEEEEETTT--EEEEEE-SS---SSS-B-TTS-BTT--TT-SS--SSTTTS--TTS--STT-B----S-BSS-TT-SS-SSPPEEETTTTEEEEEEEE--BEEEEB---TT--TTS-----SEEEE--TTSTTT---EEEEEEEETTTTEEEEEEEESS---EEEEEETTTEEEEE-TTSEEEEEETTT--EEEEEE-SS-B-S--EEEEETTEEEEE---B--TTHHHH-TTS-TTTGGGS--S--

Radius of gyration: 20.36 Å; chains: 1; bounding box: 50×58×52 Å